Protein 6H20 (pdb70)

Structure (mmCIF, N/CA/C/O backbone):
data_6H20
#
_entry.id   6H20
#
_cell.length_a   48.328
_cell.length_b   81.298
_cell.length_c   88.509
_cell.angle_alpha   90.000
_cell.angle_beta   90.000
_cell.angle_gamma   90.000
#
_symmetry.space_group_name_H-M   'P 21 21 21'
#
loop_
_entity.id
_entity.type
_entity.pdbx_description
1 polymer 'Probable glutamine-binding lipoprotein GlnH (GLNBP)'
2 non-polymer ASPARAGINE
3 water water
#
loop_
_atom_site.group_PDB
_atom_site.id
_atom_site.type_symbol
_atom_site.label_atom_id
_atom_site.label_alt_id
_atom_site.label_comp_id
_atom_site.label_asym_id
_atom_site.label_entity_id
_atom_site.label_seq_id
_atom_site.pdbx_PDB_ins_code
_atom_site.Cartn_x
_atom_site.Cartn_y
_atom_site.Cartn_z
_atom_site.occupancy
_atom_site.B_iso_or_equiv
_atom_site.auth_seq_id
_atom_site.auth_comp_id
_atom_site.auth_asym_id
_atom_site.auth_atom_id
_atom_site.pdbx_PDB_model_num
ATOM 1 N N . LEU A 1 1 ? -17.127 -40.036 -0.156 1.00 47.53 42 LEU A N 1
ATOM 2 C CA . LEU A 1 1 ? -16.840 -39.144 0.964 1.00 48.22 42 LEU A CA 1
ATOM 3 C C . LEU A 1 1 ? -16.684 -37.710 0.477 1.00 47.94 42 LEU A C 1
ATOM 4 O O . LEU A 1 1 ? -15.953 -37.456 -0.479 1.00 49.38 42 LEU A O 1
ATOM 9 N N . PRO A 1 2 ? -17.359 -36.769 1.133 1.00 50.22 43 PRO A N 1
ATOM 10 C CA . PRO A 1 2 ? -17.174 -35.359 0.773 1.00 48.16 43 PRO A CA 1
ATOM 11 C C . PRO A 1 2 ? -15.756 -34.907 1.091 1.00 46.24 43 PRO A C 1
ATOM 12 O O . PRO A 1 2 ? -15.223 -35.183 2.167 1.00 45.80 43 PRO A O 1
ATOM 16 N N . THR A 1 3 ? -15.132 -34.241 0.129 1.00 48.27 44 THR A N 1
ATOM 17 C CA . THR A 1 3 ? -13.864 -33.568 0.375 1.00 44.72 44 THR A CA 1
ATOM 18 C C . THR A 1 3 ? -14.122 -32.079 0.242 1.00 44.83 44 THR A C 1
ATOM 19 O O . THR A 1 3 ? -14.451 -31.614 -0.862 1.00 47.80 44 THR A O 1
ATOM 23 N N . PRO A 1 4 ? -14.007 -31.296 1.310 1.00 39.25 45 PRO A N 1
ATOM 24 C CA . PRO A 1 4 ? -14.226 -29.854 1.170 1.00 41.88 45 PRO A CA 1
ATOM 25 C C . PRO A 1 4 ? -13.171 -29.254 0.253 1.00 42.10 45 PRO A C 1
ATOM 26 O O . PRO A 1 4 ? -11.968 -29.431 0.461 1.00 45.30 45 PRO A O 1
ATOM 30 N N . VAL A 1 5 ? -13.634 -28.563 -0.786 1.00 38.75 46 VAL A N 1
ATOM 31 C CA . VAL A 1 5 ? -12.719 -27.942 -1.733 1.00 40.35 46 VAL A CA 1
ATOM 32 C C . VAL A 1 5 ? -11.976 -26.800 -1.052 1.00 38.54 46 VAL A C 1
ATOM 33 O O . VAL A 1 5 ? -12.557 -26.024 -0.279 1.00 39.43 46 VAL A O 1
ATOM 37 N N . GLY A 1 6 ? -10.676 -26.711 -1.313 1.00 36.84 47 GLY A N 1
ATOM 38 C CA . GLY A 1 6 ? -9.866 -25.615 -0.826 1.00 33.60 47 GLY A CA 1
ATOM 39 C C . GLY A 1 6 ? -8.960 -25.934 0.344 1.00 30.07 47 GLY A C 1
ATOM 40 O O . GLY A 1 6 ? -8.437 -25.006 0.963 1.00 31.64 47 GLY A O 1
ATOM 41 N N . MET A 1 7 ? -8.742 -27.206 0.652 1.00 26.56 48 MET A N 1
ATOM 42 C CA . MET A 1 7 ? -7.909 -27.584 1.788 1.00 23.18 48 MET A CA 1
ATOM 43 C C . MET A 1 7 ? -6.435 -27.516 1.407 1.00 23.96 48 MET A C 1
ATOM 44 O O . MET A 1 7 ? -6.014 -28.083 0.390 1.00 25.31 48 MET A O 1
ATOM 49 N N . GLU A 1 8 ? -5.643 -26.828 2.223 1.00 22.04 49 GLU A N 1
ATOM 50 C CA . GLU A 1 8 ? -4.232 -26.616 1.936 1.00 23.40 49 GLU A CA 1
ATOM 51 C C . GLU A 1 8 ? -3.416 -26.901 3.184 1.00 23.02 49 GLU A C 1
ATOM 52 O O . GLU A 1 8 ? -3.677 -26.322 4.243 1.00 26.49 49 GLU A O 1
ATOM 58 N N . ILE A 1 9 ? -2.421 -27.770 3.061 1.00 22.81 50 ILE A N 1
ATOM 59 C CA . ILE A 1 9 ? -1.400 -27.890 4.097 1.00 24.48 50 ILE A CA 1
ATOM 60 C C . ILE A 1 9 ? -0.385 -26.767 3.901 1.00 25.55 50 ILE A C 1
ATOM 61 O O . ILE A 1 9 ? 0.314 -26.711 2.882 1.00 27.96 50 ILE A O 1
ATOM 66 N N . MET A 1 10 ? -0.314 -25.848 4.867 1.00 24.03 51 MET A N 1
ATOM 67 C CA . MET A 1 10 ? 0.503 -24.658 4.704 1.00 23.60 51 MET A CA 1
ATOM 68 C C . MET A 1 10 ? 1.993 -24.997 4.833 1.00 26.74 51 MET A C 1
ATOM 69 O O . MET A 1 10 ? 2.356 -25.980 5.484 1.00 36.68 51 MET A O 1
ATOM 74 N N . PRO A 1 11 ? 2.874 -24.213 4.207 1.00 29.73 52 PRO A N 1
ATOM 75 C CA . PRO A 1 11 ? 4.322 -24.497 4.305 1.00 33.07 52 PRO A CA 1
ATOM 76 C C . PRO A 1 11 ? 4.801 -24.304 5.731 1.00 31.95 52 PRO A C 1
ATOM 77 O O . PRO A 1 11 ? 4.313 -23.403 6.427 1.00 33.87 52 PRO A O 1
ATOM 81 N N . PRO A 1 12 ? 5.739 -25.123 6.207 1.00 33.90 53 PRO A N 1
ATOM 82 C CA . PRO A 1 12 ? 6.240 -24.935 7.575 1.00 35.02 53 PRO A CA 1
ATOM 83 C C . PRO A 1 12 ? 6.955 -23.600 7.700 1.00 34.68 53 PRO A C 1
ATOM 84 O O . PRO A 1 12 ? 7.823 -23.259 6.895 1.00 38.02 53 PRO A O 1
ATOM 88 N N . GLN A 1 13 ? 6.559 -22.831 8.702 1.00 34.70 54 GLN A N 1
ATOM 89 C CA . GLN A 1 13 ? 7.157 -21.531 8.930 1.00 33.69 54 GLN A CA 1
ATOM 90 C C . GLN A 1 13 ? 7.540 -21.430 10.395 1.00 32.94 54 GLN A C 1
ATOM 91 O O . GLN A 1 13 ? 6.926 -22.080 11.249 1.00 33.70 54 GLN A O 1
ATOM 97 N N . PRO A 1 14 ? 8.567 -20.644 10.714 1.00 35.35 55 PRO A N 1
ATOM 98 C CA . PRO A 1 14 ? 8.932 -20.478 12.110 1.00 35.27 55 PRO A CA 1
ATOM 99 C C . PRO A 1 14 ? 7.814 -19.785 12.854 1.00 30.55 55 PRO A C 1
ATOM 100 O O . PRO A 1 14 ? 7.029 -19.020 12.260 1.00 34.45 55 PRO A O 1
ATOM 104 N N . PRO A 1 15 ? 7.678 -20.039 14.151 1.00 29.18 56 PRO A N 1
ATOM 105 C CA . PRO A 1 15 ? 6.606 -19.398 14.917 1.00 29.90 56 PRO A CA 1
ATOM 106 C C . PRO A 1 15 ? 6.728 -17.884 14.864 1.00 33.13 56 PRO A C 1
ATOM 107 O O . PRO A 1 15 ? 7.831 -17.326 14.868 1.00 37.18 56 PRO A O 1
ATOM 111 N N . LEU A 1 16 ? 5.584 -17.223 14.779 1.00 31.66 57 LEU A N 1
ATOM 112 C CA . LEU A 1 16 ? 5.575 -15.776 14.882 1.00 36.32 57 LEU A CA 1
ATOM 113 C C . LEU A 1 16 ? 5.597 -15.378 16.354 1.00 37.86 57 LEU A C 1
ATOM 114 O O . LEU A 1 16 ? 5.010 -16.059 17.198 1.00 41.44 57 LEU A O 1
ATOM 119 N N . PRO A 1 17 ? 6.269 -14.280 16.696 1.00 41.79 58 PRO A N 1
ATOM 120 C CA . PRO A 1 17 ? 6.244 -13.831 18.080 1.00 41.68 58 PRO A CA 1
ATOM 121 C C . PRO A 1 17 ? 4.875 -13.265 18.418 1.00 40.13 58 PRO A C 1
ATOM 122 O O . PRO A 1 17 ? 4.180 -12.728 17.540 1.00 40.57 58 PRO A O 1
ATOM 126 N N . PRO A 1 18 ? 4.438 -13.389 19.667 1.00 45.18 59 PRO A N 1
ATOM 127 C CA . PRO A 1 18 ? 3.231 -12.662 20.078 1.00 46.42 59 PRO A CA 1
ATOM 128 C C . PRO A 1 18 ? 3.532 -11.172 20.054 1.00 52.71 59 PRO A C 1
ATOM 129 O O . PRO A 1 18 ? 4.530 -10.719 20.618 1.00 57.22 59 PRO A O 1
ATOM 133 N N . ASP A 1 19 ? 2.687 -10.418 19.361 1.00 55.07 60 ASP A N 1
ATOM 134 C CA . ASP A 1 19 ? 2.931 -9.004 19.115 1.00 60.43 60 ASP A CA 1
ATOM 135 C C . ASP A 1 19 ? 2.224 -8.176 20.181 1.00 61.67 60 ASP A C 1
ATOM 136 O O . ASP A 1 19 ? 0.993 -8.211 20.285 1.00 59.24 60 ASP A O 1
ATOM 141 N N . SER A 1 20 ? 3.004 -7.425 20.961 1.00 64.04 61 SER A N 1
ATOM 142 C CA . SER A 1 20 ? 2.480 -6.655 22.082 1.00 65.94 61 SER A CA 1
ATOM 143 C C . SER A 1 20 ? 1.979 -5.269 21.691 1.00 65.99 61 SER A C 1
ATOM 144 O O . SER A 1 20 ? 1.379 -4.588 22.531 1.00 66.99 61 SER A O 1
ATOM 147 N N . SER A 1 21 ? 2.212 -4.829 20.456 1.00 65.32 62 SER A N 1
ATOM 148 C CA . SER A 1 21 ? 1.637 -3.577 19.977 1.00 63.96 62 SER A CA 1
ATOM 149 C C . SER A 1 21 ? 0.206 -3.745 19.482 1.00 61.92 62 SER A C 1
ATOM 150 O O . SER A 1 21 ? -0.377 -2.781 18.971 1.00 60.44 62 SER A O 1
ATOM 153 N N . SER A 1 22 ? -0.372 -4.938 19.646 1.00 58.95 63 SER A N 1
ATOM 154 C CA . SER A 1 22 ? -1.683 -5.223 19.078 1.00 56.51 63 SER A CA 1
ATOM 155 C C . SER A 1 22 ? -2.772 -4.353 19.692 1.00 57.47 63 SER A C 1
ATOM 156 O O . SER A 1 22 ? -3.797 -4.105 19.050 1.00 57.02 63 SER A O 1
ATOM 159 N N . GLN A 1 23 ? -2.580 -3.887 20.925 1.00 58.55 64 GLN A N 1
ATOM 160 C CA . GLN A 1 23 ? -3.576 -3.082 21.620 1.00 56.88 64 GLN A CA 1
ATOM 161 C C . GLN A 1 23 ? -3.259 -1.592 21.596 1.00 58.25 64 GLN A C 1
ATOM 162 O O . GLN A 1 23 ? -3.951 -0.812 22.260 1.00 58.51 64 GLN A O 1
ATOM 168 N N . ASP A 1 24 ? -2.232 -1.186 20.841 1.00 57.26 65 ASP A N 1
ATOM 169 C CA . ASP A 1 24 ? -1.851 0.223 20.761 1.00 56.49 65 ASP A CA 1
ATOM 170 C C . ASP A 1 24 ? -3.043 1.112 20.433 1.00 55.45 65 ASP A C 1
ATOM 171 O O . ASP A 1 24 ? -3.198 2.198 21.006 1.00 56.23 65 ASP A O 1
ATOM 176 N N . CYS A 1 25 ? -3.905 0.662 19.526 1.00 49.34 66 CYS A N 1
ATOM 177 C CA . CYS A 1 25 ? -4.953 1.506 18.973 1.00 47.35 66 CYS A CA 1
ATOM 178 C C . CYS A 1 25 ? -6.247 1.487 19.778 1.00 44.11 66 CYS A C 1
ATOM 179 O O . CYS A 1 25 ? -7.164 2.245 19.443 1.00 46.23 66 CYS A O 1
ATOM 182 N N . ASP A 1 26 ? -6.340 0.664 20.835 1.00 40.80 67 ASP A N 1
ATOM 183 C CA . ASP A 1 26 ? -7.577 0.487 21.596 1.00 35.65 67 ASP A CA 1
ATOM 184 C C . ASP A 1 26 ? -8.703 0.135 20.630 1.00 32.33 67 ASP A C 1
ATOM 185 O O . ASP A 1 26 ? -9.625 0.936 20.418 1.00 33.19 67 ASP A O 1
ATOM 190 N N . PRO A 1 27 ? -8.672 -1.063 20.043 1.00 28.96 68 PRO A N 1
ATOM 191 C CA . PRO A 1 27 ? -9.484 -1.300 18.844 1.00 27.98 68 PRO A CA 1
ATOM 192 C C . PRO A 1 27 ? -10.980 -1.268 19.082 1.00 26.16 68 PRO A C 1
ATOM 193 O O . PRO A 1 27 ? -11.720 -0.904 18.159 1.00 29.07 68 PRO A O 1
ATOM 197 N N . THR A 1 28 ? -11.461 -1.623 20.280 1.00 22.83 69 THR A N 1
ATOM 198 C CA . THR A 1 28 ? -12.900 -1.804 20.448 1.00 24.00 69 THR A CA 1
ATOM 199 C C . THR A 1 28 ? -13.670 -0.507 20.670 1.00 23.76 69 THR A C 1
ATOM 200 O O . THR A 1 28 ? -14.903 -0.551 20.691 1.00 27.35 69 THR A O 1
ATOM 204 N N . ALA A 1 29 ? -12.998 0.631 20.837 1.00 24.28 70 ALA A N 1
ATOM 205 C CA . ALA A 1 29 ? -13.705 1.896 20.985 1.00 24.36 70 ALA A CA 1
ATOM 206 C C . ALA A 1 29 ? -14.220 2.370 19.631 1.00 25.64 70 ALA A C 1
ATOM 207 O O . ALA A 1 29 ? -13.489 2.357 18.634 1.00 28.64 70 ALA A O 1
ATOM 209 N N . SER A 1 30 ? -15.485 2.798 19.599 1.00 20.49 71 SER A N 1
ATOM 210 C CA . SER A 1 30 ? -16.138 3.158 18.343 1.00 18.40 71 SER A CA 1
ATOM 211 C C . SER A 1 30 ? -16.828 4.517 18.477 1.00 19.07 71 SER A C 1
ATOM 212 O O . SER A 1 30 ? -16.585 5.235 19.448 1.00 22.17 71 SER A O 1
ATOM 215 N N . LEU A 1 31 ? -17.695 4.875 17.528 1.00 21.44 72 LEU A N 1
ATOM 216 C CA . LEU A 1 31 ? -18.250 6.228 17.471 1.00 19.47 72 LEU A CA 1
ATOM 217 C C . LEU A 1 31 ? -19.607 6.314 18.159 1.00 17.38 72 LEU A C 1
ATOM 218 O O . LEU A 1 31 ? -20.477 5.461 17.965 1.00 19.48 72 LEU A O 1
ATOM 223 N N . ARG A 1 32 ? -19.804 7.383 18.916 1.00 21.28 73 ARG A N 1
ATOM 224 C CA . ARG A 1 32 ? -21.039 7.552 19.659 1.00 19.76 73 ARG A CA 1
ATOM 225 C C . ARG A 1 32 ? -22.227 7.627 18.698 1.00 18.13 73 ARG A C 1
ATOM 226 O O . ARG A 1 32 ? -22.121 8.216 17.619 1.00 20.99 73 ARG A O 1
ATOM 234 N N . PRO A 1 33 ? -23.365 7.035 19.045 1.00 16.94 74 PRO A N 1
ATOM 235 C CA . PRO A 1 33 ? -24.549 7.137 18.184 1.00 17.21 74 PRO A CA 1
ATOM 236 C C . PRO A 1 33 ? -25.037 8.575 18.059 1.00 20.05 74 PRO A C 1
ATOM 237 O O . PRO A 1 33 ? -24.694 9.450 18.854 1.00 19.84 74 PRO A O 1
ATOM 241 N N . PHE A 1 34 ? -25.876 8.802 17.048 1.00 19.96 75 PHE A N 1
ATOM 242 C CA . PHE A 1 34 ? -26.490 10.111 16.878 1.00 17.42 75 PHE A CA 1
ATOM 243 C C . PHE A 1 34 ? -27.468 10.391 18.010 1.00 17.26 75 PHE A C 1
ATOM 244 O O . PHE A 1 34 ? -28.140 9.490 18.519 1.00 19.42 75 PHE A O 1
ATOM 252 N N . ALA A 1 35 ? -27.585 11.667 18.362 1.00 17.51 76 ALA A N 1
ATOM 253 C CA . ALA A 1 35 ? -28.491 12.059 19.439 1.00 17.71 76 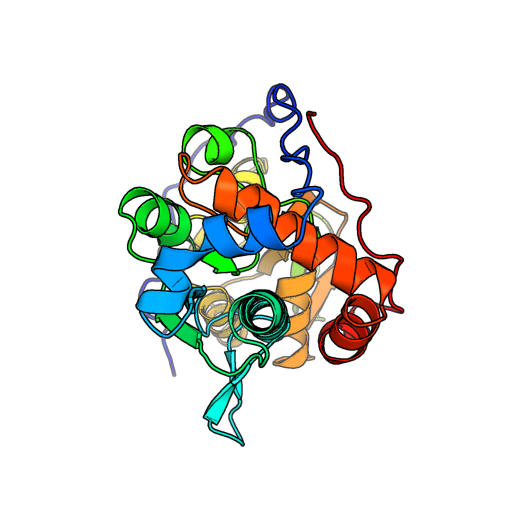ALA A CA 1
ATOM 254 C C . ALA A 1 35 ? -29.945 12.101 18.993 1.00 17.72 76 ALA A C 1
ATOM 255 O O . ALA A 1 35 ? -30.837 11.836 19.807 1.00 20.39 76 ALA A O 1
ATOM 257 N N . THR A 1 36 ? -30.214 12.456 17.735 1.00 17.84 77 THR A N 1
ATOM 258 C CA . THR A 1 36 ? -31.584 12.602 17.259 1.00 19.05 77 THR A CA 1
ATOM 259 C C . THR A 1 36 ? -31.944 11.534 16.233 1.00 23.00 77 THR A C 1
ATOM 260 O O . THR A 1 36 ? -31.094 11.049 15.470 1.00 20.40 77 THR A O 1
ATOM 264 N N . LYS A 1 37 ? -33.225 11.158 16.230 1.00 19.31 78 LYS A N 1
ATOM 265 C CA . LYS A 1 37 ? -33.696 10.189 15.246 1.00 22.02 78 LYS A CA 1
ATOM 266 C C . LYS A 1 37 ? -33.493 10.708 13.828 1.00 21.89 78 LYS A C 1
ATOM 267 O O . LYS A 1 37 ? -33.122 9.944 12.926 1.00 22.33 78 LYS A O 1
ATOM 273 N N . ALA A 1 38 ? -33.693 12.012 13.614 1.00 25.74 79 ALA A N 1
ATOM 274 C CA . ALA A 1 38 ? -33.566 12.567 12.269 1.00 21.11 79 ALA A CA 1
ATOM 275 C C . ALA A 1 38 ? -32.141 12.444 11.738 1.00 23.23 79 ALA A C 1
ATOM 276 O O . ALA A 1 38 ? -31.940 12.111 10.561 1.00 25.59 79 ALA A O 1
ATOM 278 N N . GLU A 1 39 ? -31.142 12.716 12.586 1.00 23.30 80 GLU A N 1
ATOM 279 C CA . GLU A 1 39 ? -29.742 12.519 12.206 1.00 20.10 80 GLU A CA 1
ATOM 280 C C . GLU A 1 39 ? -29.489 11.074 11.787 1.00 21.23 80 GLU A C 1
ATOM 281 O O . GLU A 1 39 ? -28.826 10.809 10.774 1.00 24.46 80 GLU A O 1
ATOM 287 N N . ALA A 1 40 ? -30.004 10.120 12.568 1.00 18.57 81 ALA A N 1
ATOM 288 C CA . ALA A 1 40 ? -29.790 8.710 12.255 1.00 20.45 81 ALA A CA 1
ATOM 289 C C . ALA A 1 40 ? -30.453 8.339 10.938 1.00 19.94 81 ALA A C 1
ATOM 290 O O . ALA A 1 40 ? -29.842 7.681 10.082 1.00 20.33 81 ALA A O 1
ATOM 292 N N . ASP A 1 41 ? -31.693 8.790 10.733 1.00 23.88 82 ASP A N 1
ATOM 293 C CA . ASP A 1 41 ? -32.381 8.454 9.491 1.00 26.60 82 ASP A CA 1
ATOM 294 C C . ASP A 1 41 ? -31.661 9.038 8.285 1.00 25.99 82 ASP A C 1
ATOM 295 O O . ASP A 1 41 ? -31.613 8.410 7.218 1.00 25.47 82 ASP A O 1
ATOM 300 N N . ALA A 1 42 ? -31.073 10.227 8.432 1.00 25.35 83 ALA A N 1
ATOM 301 C CA . ALA A 1 42 ? -30.351 10.811 7.304 1.00 25.13 83 ALA A CA 1
ATOM 302 C C . ALA A 1 42 ? -29.116 9.989 6.954 1.00 28.41 83 ALA A C 1
ATOM 303 O O . ALA A 1 42 ? -28.741 9.884 5.778 1.00 28.78 83 ALA A O 1
ATOM 305 N N . ALA A 1 43 ? -28.482 9.384 7.961 1.00 23.69 84 ALA A N 1
ATOM 306 C CA . ALA A 1 43 ? -27.243 8.642 7.739 1.00 23.68 84 ALA A CA 1
ATOM 307 C C . ALA A 1 43 ? -27.455 7.344 6.974 1.00 25.75 84 ALA A C 1
ATOM 308 O O . ALA A 1 43 ? -26.481 6.785 6.448 1.00 27.07 84 ALA A O 1
ATOM 310 N N . VAL A 1 44 ? -28.686 6.844 6.914 1.00 22.09 85 VAL A N 1
ATOM 311 C CA . VAL A 1 44 ? -28.989 5.610 6.194 1.00 21.07 85 VAL A CA 1
ATOM 312 C C . VAL A 1 44 ? -29.932 5.847 5.018 1.00 26.94 85 VAL A C 1
ATOM 313 O O . VAL A 1 44 ? -30.531 4.896 4.512 1.00 24.65 85 VAL A O 1
ATOM 317 N N . ALA A 1 45 ? -30.052 7.100 4.561 1.00 23.42 86 ALA A N 1
ATOM 318 C CA . ALA A 1 45 ? -31.022 7.418 3.514 1.00 22.44 86 ALA A CA 1
ATOM 319 C C . ALA A 1 45 ? -30.708 6.685 2.220 1.00 27.09 86 ALA A C 1
ATOM 320 O O . ALA A 1 45 ? -31.619 6.300 1.478 1.00 31.49 86 ALA A O 1
ATOM 322 N N . ASP A 1 46 ? -29.421 6.485 1.930 1.00 27.53 87 ASP A N 1
ATOM 323 C CA . ASP A 1 46 ? -29.047 5.778 0.710 1.00 29.19 87 ASP A CA 1
ATOM 324 C C . ASP A 1 46 ? -29.431 4.309 0.789 1.00 28.85 87 ASP A C 1
ATOM 325 O O . ASP A 1 46 ? -29.889 3.724 -0.204 1.00 33.31 87 ASP A O 1
ATOM 330 N N . ILE A 1 47 ? -29.246 3.693 1.957 1.00 24.77 88 ILE A N 1
ATOM 331 C CA . ILE A 1 47 ? -29.668 2.309 2.144 1.00 24.72 88 ILE A CA 1
ATOM 332 C C . ILE A 1 47 ? -31.177 2.204 1.994 1.00 27.36 88 ILE A C 1
ATOM 333 O O . ILE A 1 47 ? -31.695 1.336 1.282 1.00 28.27 88 ILE A O 1
ATOM 338 N N . ARG A 1 48 ? -31.902 3.107 2.654 1.00 28.21 89 ARG A N 1
ATOM 339 C CA . ARG A 1 48 ? -33.356 3.094 2.583 1.00 31.28 89 ARG A CA 1
ATOM 340 C C . ARG A 1 48 ? -33.839 3.230 1.145 1.00 29.89 89 ARG A C 1
ATOM 341 O O . ARG A 1 48 ? -34.776 2.537 0.730 1.00 37.71 89 ARG A O 1
ATOM 349 N N . ALA A 1 49 ? -33.193 4.100 0.359 1.00 29.32 90 ALA A N 1
ATOM 350 C CA . ALA A 1 49 ? -33.584 4.280 -1.035 1.00 31.96 90 ALA A CA 1
ATOM 351 C C . ALA A 1 49 ? -33.283 3.047 -1.870 1.00 31.26 90 ALA A C 1
ATOM 352 O O . ALA A 1 49 ? -33.966 2.797 -2.872 1.00 37.60 90 ALA A O 1
ATOM 354 N N . ARG A 1 50 ? -32.260 2.277 -1.497 1.00 29.43 91 ARG A N 1
ATOM 355 C CA . ARG A 1 50 ? -31.979 1.030 -2.200 1.00 31.38 91 ARG A CA 1
ATOM 356 C C . ARG A 1 50 ? -32.961 -0.074 -1.839 1.00 29.54 91 ARG A C 1
ATOM 357 O O . ARG A 1 50 ? -32.973 -1.111 -2.513 1.00 31.79 91 ARG A O 1
ATOM 365 N N . GLY A 1 51 ? -33.781 0.127 -0.806 1.00 30.32 92 GLY A N 1
ATOM 366 C CA . GLY A 1 51 ? -34.872 -0.769 -0.496 1.00 32.37 92 GLY A CA 1
ATOM 367 C C . GLY A 1 51 ? -34.507 -1.934 0.392 1.00 31.57 92 GLY A C 1
ATOM 368 O O . GLY A 1 51 ? -35.409 -2.652 0.847 1.00 34.53 92 GLY A O 1
ATOM 369 N N . ARG A 1 52 ? -33.222 -2.146 0.654 1.00 27.42 93 ARG A N 1
ATOM 370 C CA . ARG A 1 52 ? -32.801 -3.244 1.512 1.00 25.63 93 ARG A CA 1
ATOM 371 C C . ARG A 1 52 ? -31.379 -2.993 1.984 1.00 20.95 93 ARG A C 1
ATOM 372 O O . ARG A 1 52 ? -30.600 -2.294 1.323 1.00 24.61 93 ARG A O 1
ATOM 380 N N . LEU A 1 53 ? -31.063 -3.568 3.140 1.00 20.24 94 LEU A N 1
ATOM 381 C CA . LEU A 1 53 ? -29.712 -3.589 3.683 1.00 18.82 94 LEU A CA 1
ATOM 382 C C . LEU A 1 53 ? -28.970 -4.787 3.104 1.00 23.43 94 LEU A C 1
ATOM 383 O O . LEU A 1 53 ? -29.486 -5.910 3.134 1.00 23.50 94 LEU A O 1
ATOM 388 N N . ILE A 1 54 ? -27.778 -4.549 2.558 1.00 21.60 95 ILE A N 1
ATOM 389 C CA . ILE A 1 54 ? -26.970 -5.615 1.964 1.00 22.58 95 ILE A CA 1
ATOM 390 C C . ILE A 1 54 ? -25.918 -6.032 2.981 1.00 23.07 95 ILE A C 1
ATOM 391 O O . ILE A 1 54 ? -25.081 -5.218 3.397 1.00 19.83 95 ILE A O 1
ATOM 396 N N . VAL A 1 55 ? -25.977 -7.304 3.388 1.00 19.95 96 VAL A N 1
ATOM 397 C CA . VAL A 1 55 ? -25.235 -7.826 4.530 1.00 20.19 96 VAL A CA 1
ATOM 398 C C . VAL A 1 55 ? -24.276 -8.899 4.040 1.00 21.89 96 VAL A C 1
ATOM 399 O O . VAL A 1 55 ? -24.699 -9.864 3.398 1.00 20.03 96 VAL A O 1
ATOM 403 N N . GLY A 1 56 ? -23.000 -8.760 4.398 1.00 20.91 97 GLY A N 1
ATOM 404 C CA . GLY A 1 56 ? -22.004 -9.765 4.064 1.00 23.17 97 GLY A CA 1
ATOM 405 C C . GLY A 1 56 ? -21.882 -10.792 5.172 1.00 24.28 97 GLY A C 1
ATOM 406 O O . GLY A 1 56 ? -21.711 -10.439 6.344 1.00 20.36 97 GLY A O 1
ATOM 407 N N . LEU A 1 57 ? -21.979 -12.062 4.795 1.00 19.35 98 LEU A N 1
ATOM 408 C CA . LEU A 1 57 ? -21.851 -13.190 5.721 1.00 19.05 98 LEU A CA 1
ATOM 409 C C . LEU A 1 57 ? -21.736 -14.447 4.869 1.00 22.97 98 LEU A C 1
ATOM 410 O O . LEU A 1 57 ? -21.531 -14.364 3.655 1.00 19.15 98 LEU A O 1
ATOM 415 N N . ASP A 1 58 ? -21.867 -15.618 5.485 1.00 19.89 99 ASP A N 1
ATOM 416 C CA . ASP A 1 58 ? -21.794 -16.856 4.704 1.00 23.20 99 ASP A CA 1
ATOM 417 C C . ASP A 1 58 ? -22.794 -17.858 5.260 1.00 26.83 99 ASP A C 1
ATOM 418 O O . ASP A 1 58 ? -23.648 -17.522 6.087 1.00 30.36 99 ASP A O 1
ATOM 423 N N . ILE A 1 59 ? -22.662 -19.116 4.834 1.00 25.81 100 ILE A N 1
ATOM 424 C CA . ILE A 1 59 ? -23.423 -20.196 5.447 1.00 30.47 100 ILE A CA 1
ATOM 425 C C . ILE A 1 59 ? -22.522 -21.254 6.091 1.00 23.22 100 ILE A C 1
ATOM 426 O O . ILE A 1 59 ? -22.946 -22.375 6.322 1.00 29.83 100 ILE A O 1
ATOM 431 N N . GLY A 1 60 ? -21.286 -20.898 6.434 1.00 25.60 101 GLY A N 1
ATOM 432 C CA . GLY A 1 60 ? -20.350 -21.849 7.009 1.00 26.76 101 GLY A CA 1
ATOM 433 C C . GLY A 1 60 ? -20.215 -21.859 8.520 1.00 29.71 101 GLY A C 1
ATOM 434 O O . GLY A 1 60 ? -19.368 -22.598 9.043 1.00 28.85 101 GLY A O 1
ATOM 435 N N . SER A 1 61 ? -21.034 -21.094 9.246 1.00 26.58 102 SER A N 1
ATOM 436 C CA . SER A 1 61 ? -20.890 -20.937 10.694 1.00 23.87 102 SER A CA 1
ATOM 437 C C . SER A 1 61 ? -22.217 -21.272 11.373 1.00 23.55 102 SER A C 1
ATOM 438 O O . SER A 1 61 ? -23.059 -20.391 11.590 1.00 19.40 102 SER A O 1
ATOM 441 N N . ASN A 1 62 ? -22.395 -22.545 11.729 1.00 17.23 103 ASN A N 1
ATOM 442 C CA . ASN A 1 62 ? -23.576 -22.935 12.488 1.00 14.39 103 ASN A CA 1
ATOM 443 C C . ASN A 1 62 ? -23.698 -22.061 13.731 1.00 13.87 103 ASN A C 1
ATOM 444 O O . ASN A 1 62 ? -22.698 -21.712 14.364 1.00 15.70 103 ASN A O 1
ATOM 449 N N . LEU A 1 63 ? -24.939 -21.711 14.070 1.00 14.76 104 LEU A N 1
ATOM 450 C CA . LEU A 1 63 ? -25.374 -20.825 15.145 1.00 13.83 104 LEU A CA 1
ATOM 451 C C . LEU A 1 63 ? -25.236 -19.351 14.806 1.00 14.90 104 LEU A C 1
ATOM 452 O O . LEU A 1 63 ? -25.791 -18.523 15.532 1.00 15.93 104 LEU A O 1
ATOM 457 N N . PHE A 1 64 ? -24.518 -18.987 13.741 1.00 14.51 105 PHE A N 1
ATOM 458 C CA . PHE A 1 64 ? -24.217 -17.597 13.416 1.00 14.91 105 PHE A CA 1
ATOM 459 C C . PHE A 1 64 ? -24.722 -17.176 12.051 1.00 16.03 105 PHE A C 1
ATOM 460 O O . PHE A 1 64 ? -25.435 -16.176 11.948 1.00 15.40 105 PHE A O 1
ATOM 468 N N . SER A 1 65 ? -24.373 -17.909 10.998 1.00 16.89 106 SER A N 1
ATOM 469 C CA . SER A 1 65 ? -24.954 -17.664 9.679 1.00 15.71 106 SER A CA 1
ATOM 470 C C . SER A 1 65 ? -24.839 -18.984 8.930 1.00 20.07 106 SER A C 1
ATOM 471 O O . SER A 1 65 ? -23.729 -19.445 8.645 1.00 21.34 106 SER A O 1
ATOM 474 N N . PHE A 1 66 ? -25.980 -19.625 8.715 1.00 17.68 107 PHE A N 1
ATOM 475 C CA . PHE A 1 66 ? -26.033 -20.958 8.131 1.00 17.94 107 PHE A CA 1
ATOM 476 C C . PHE A 1 66 ? -27.414 -21.126 7.520 1.00 20.67 107 PHE A C 1
ATOM 477 O O . PHE A 1 66 ? -28.338 -20.373 7.829 1.00 23.54 107 PHE A O 1
ATOM 485 N N . ARG A 1 67 ? -27.551 -22.109 6.631 1.00 23.77 108 ARG A N 1
ATOM 486 C CA . ARG A 1 67 ? -28.861 -22.404 6.057 1.00 24.61 108 ARG A CA 1
ATOM 487 C C . ARG A 1 67 ? -29.559 -23.455 6.913 1.00 24.20 108 ARG A C 1
ATOM 488 O O . ARG A 1 67 ? -29.041 -24.563 7.090 1.00 29.27 108 ARG A O 1
ATOM 496 N N . ASP A 1 68 ? -30.719 -23.102 7.451 1.00 24.35 109 ASP A N 1
ATOM 497 C CA . ASP A 1 68 ? -31.495 -24.057 8.234 1.00 28.00 109 ASP A CA 1
ATOM 498 C C . ASP A 1 68 ? -31.928 -25.199 7.324 1.00 29.68 109 ASP A C 1
ATOM 499 O O . ASP A 1 68 ? -32.546 -24.952 6.282 1.00 31.72 109 ASP A O 1
ATOM 504 N N . PRO A 1 69 ? -31.621 -26.452 7.666 1.00 35.49 110 PRO A N 1
ATOM 505 C CA . PRO A 1 69 ? -31.960 -27.559 6.758 1.00 34.58 110 PRO A CA 1
ATOM 506 C C . PRO A 1 69 ? -33.451 -27.819 6.626 1.00 36.46 110 PRO A C 1
ATOM 507 O O . PRO A 1 69 ? -33.854 -28.514 5.685 1.00 45.26 110 PRO A O 1
ATOM 511 N N . ILE A 1 70 ? -34.277 -27.292 7.522 1.00 35.81 111 ILE A N 1
ATOM 512 C CA . ILE A 1 70 ? -35.717 -27.547 7.512 1.00 38.75 111 ILE A CA 1
ATOM 513 C C . ILE A 1 70 ? -36.485 -26.443 6.791 1.00 38.34 111 ILE A C 1
ATOM 514 O O . ILE A 1 70 ? -37.332 -26.719 5.941 1.00 42.65 111 ILE A O 1
ATOM 519 N N . THR A 1 71 ? -36.206 -25.182 7.125 1.00 33.61 112 THR A N 1
ATOM 520 C CA . THR A 1 71 ? -36.896 -24.057 6.507 1.00 30.66 112 THR A CA 1
ATOM 521 C C . THR A 1 71 ? -36.195 -23.546 5.258 1.00 32.71 112 THR A C 1
ATOM 522 O O . THR A 1 71 ? -36.812 -22.815 4.475 1.00 35.78 112 THR A O 1
ATOM 526 N N . GLY A 1 72 ? -34.922 -23.899 5.064 1.00 32.26 113 GLY A N 1
ATOM 527 C CA . GLY A 1 72 ? -34.132 -23.394 3.960 1.00 32.59 113 GLY A CA 1
ATOM 528 C C . GLY A 1 72 ? -33.674 -21.954 4.086 1.00 32.97 113 GLY A C 1
ATOM 529 O O . GLY A 1 72 ? -33.043 -21.445 3.153 1.00 38.00 113 GLY A O 1
ATOM 530 N N . GLU A 1 73 ? -33.964 -21.279 5.196 1.00 28.60 114 GLU A N 1
ATOM 531 C CA . GLU A 1 73 ? -33.642 -19.866 5.349 1.00 30.45 114 GLU A CA 1
ATOM 532 C C . GLU A 1 73 ? -32.253 -19.698 5.953 1.00 30.44 114 GLU A C 1
ATOM 533 O O . GLU A 1 73 ? -31.801 -20.523 6.750 1.00 28.18 114 GLU A O 1
ATOM 539 N N . ILE A 1 74 ? -31.576 -18.616 5.562 1.00 26.79 115 ILE A N 1
ATOM 540 C CA . ILE A 1 74 ? -30.333 -18.239 6.225 1.00 25.38 115 ILE A CA 1
ATOM 541 C C . ILE A 1 74 ? -30.687 -17.691 7.592 1.00 27.26 115 ILE A C 1
ATOM 542 O O . ILE A 1 74 ? -31.577 -16.843 7.721 1.00 28.21 115 ILE A O 1
ATOM 547 N N . THR A 1 75 ? -29.993 -18.170 8.618 1.00 22.49 116 THR A N 1
ATOM 548 C CA . THR A 1 75 ? -30.363 -17.833 9.980 1.00 22.01 116 THR A CA 1
ATOM 549 C C . THR A 1 75 ? -29.130 -17.931 10.864 1.00 18.33 116 THR A C 1
ATOM 550 O O . THR A 1 75 ? -28.047 -18.328 10.420 1.00 20.17 116 THR A O 1
ATOM 554 N N . GLY A 1 76 ? -29.304 -17.566 12.127 1.00 15.53 117 GLY A N 1
ATOM 555 C CA . GLY A 1 76 ? -28.219 -17.559 13.086 1.00 14.29 117 GLY A CA 1
ATOM 556 C C . GLY A 1 76 ? -28.147 -16.244 13.841 1.00 17.18 117 GLY A C 1
ATOM 557 O O . GLY A 1 76 ? -28.837 -15.273 13.534 1.00 16.26 117 GLY A O 1
ATOM 558 N N . PHE A 1 77 ? -27.256 -16.234 14.842 1.00 14.16 118 PHE A N 1
ATOM 559 C CA . PHE A 1 77 ? -27.068 -15.044 15.684 1.00 13.73 118 PHE A CA 1
ATOM 560 C C . PHE A 1 77 ? -26.662 -13.826 14.859 1.00 15.00 118 PHE A C 1
ATOM 561 O O . PHE A 1 77 ? -27.194 -12.726 15.061 1.00 16.78 118 PHE A O 1
ATOM 569 N N . ASP A 1 78 ? -25.703 -13.994 13.936 1.00 13.51 119 ASP A N 1
ATOM 570 C CA . ASP A 1 78 ? -25.250 -12.866 13.122 1.00 14.72 119 ASP A CA 1
ATOM 571 C C . ASP A 1 78 ? -26.345 -12.387 12.171 1.00 17.12 119 ASP A C 1
ATOM 572 O O . ASP A 1 78 ? -26.503 -11.175 11.960 1.00 16.38 119 ASP A O 1
ATOM 577 N N . VAL A 1 79 ? -27.102 -13.318 11.583 1.00 14.71 120 VAL A N 1
ATOM 578 C CA . VAL A 1 79 ? -28.243 -12.941 10.750 1.00 15.97 120 VAL A CA 1
ATOM 579 C C . VAL A 1 79 ? -29.222 -12.088 11.548 1.00 18.82 120 VAL A C 1
ATOM 580 O O . VAL A 1 79 ? -29.731 -11.065 11.060 1.00 17.33 120 VAL A O 1
ATOM 584 N N . ASP A 1 80 ? -29.487 -12.489 12.791 1.00 14.94 121 ASP A N 1
ATOM 585 C CA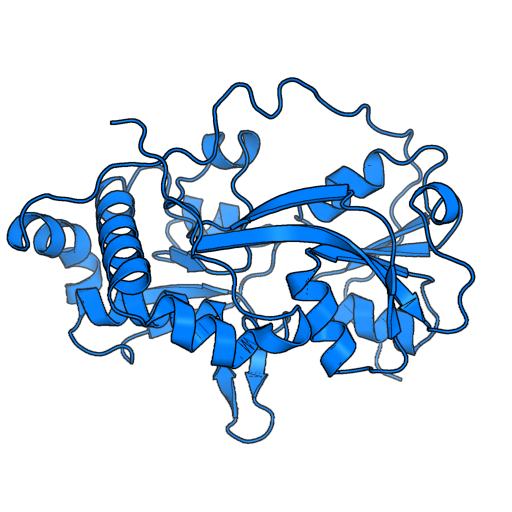 . ASP A 1 80 ? -30.451 -11.772 13.618 1.00 15.10 121 ASP A CA 1
ATOM 586 C C . ASP A 1 80 ? -29.925 -10.405 14.031 1.00 17.02 121 ASP A C 1
ATOM 587 O O . ASP A 1 80 ? -30.695 -9.438 14.063 1.00 17.21 121 ASP A O 1
ATOM 592 N N . ILE A 1 81 ? -28.623 -10.303 14.334 1.00 13.46 122 ILE A N 1
ATOM 593 C CA . ILE A 1 81 ? -28.017 -8.996 14.617 1.00 13.91 122 ILE A CA 1
ATOM 594 C C . ILE A 1 81 ? -28.203 -8.067 13.424 1.00 13.42 122 ILE A C 1
ATOM 595 O O . ILE A 1 81 ? -28.647 -6.917 13.565 1.00 15.35 122 ILE A O 1
ATOM 600 N N . ALA A 1 82 ? -27.900 -8.570 12.220 1.00 14.80 123 ALA A N 1
ATOM 601 C CA . ALA A 1 82 ? -28.074 -7.765 11.011 1.00 14.90 123 ALA A CA 1
ATOM 602 C C . ALA A 1 82 ? -29.526 -7.362 10.832 1.00 15.15 123 ALA A C 1
ATOM 603 O O . ALA A 1 82 ? -29.818 -6.233 10.420 1.00 16.90 123 ALA A O 1
ATOM 605 N N . GLY A 1 83 ? -30.454 -8.264 11.159 1.00 16.24 124 GLY A N 1
ATOM 606 C CA . GLY A 1 83 ? -31.862 -7.945 11.022 1.00 16.15 124 GLY A CA 1
ATOM 607 C C . GLY A 1 83 ? -32.313 -6.831 11.945 1.00 16.94 124 GLY A C 1
ATOM 608 O O . GLY A 1 83 ? -33.255 -6.106 11.622 1.00 18.86 124 GLY A O 1
ATOM 609 N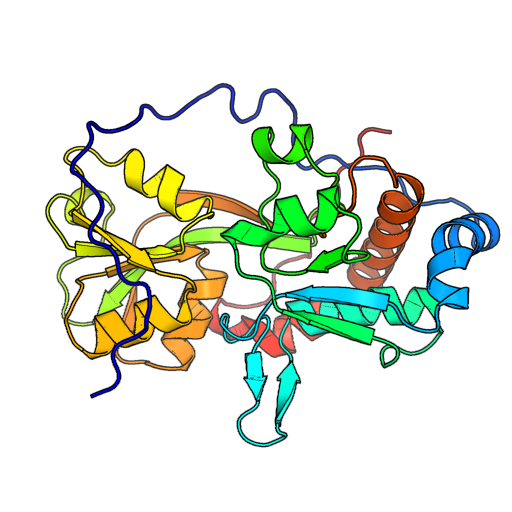 N . GLU A 1 84 ? -31.662 -6.690 13.106 1.00 14.80 125 GLU A N 1
ATOM 610 C CA . GLU A 1 84 ? -32.007 -5.586 14.000 1.00 16.41 125 GLU A CA 1
ATOM 611 C C . GLU A 1 84 ? -31.565 -4.242 13.429 1.00 17.98 125 GLU A C 1
ATOM 612 O O . GLU A 1 84 ? -32.264 -3.232 13.601 1.00 18.54 125 GLU A O 1
ATOM 618 N N . VAL A 1 85 ? -30.419 -4.208 12.737 1.00 16.00 126 VAL A N 1
ATOM 619 C CA . VAL A 1 85 ? -30.039 -3.006 11.998 1.00 14.64 126 VAL A CA 1
ATOM 620 C C . VAL A 1 85 ? -31.090 -2.685 10.946 1.00 16.33 126 VAL A C 1
ATOM 621 O O . VAL A 1 85 ? -31.547 -1.544 10.824 1.00 17.72 126 VAL A O 1
ATOM 625 N N . ALA A 1 86 ? -31.505 -3.695 10.182 1.00 16.36 127 ALA A N 1
ATOM 626 C CA . ALA A 1 86 ? -32.530 -3.469 9.168 1.00 17.83 127 ALA A CA 1
ATOM 627 C C . ALA A 1 86 ? -33.834 -2.998 9.797 1.00 18.84 127 ALA A C 1
ATOM 628 O O . ALA A 1 86 ? -34.536 -2.151 9.230 1.00 20.54 127 ALA A O 1
ATOM 630 N N . ARG A 1 87 ? -34.183 -3.537 10.970 1.00 17.81 128 ARG A N 1
ATOM 631 C CA . ARG A 1 87 ? -35.383 -3.063 11.656 1.00 20.31 128 ARG A CA 1
ATOM 632 C C . ARG A 1 87 ? -35.295 -1.567 11.937 1.00 19.85 128 ARG A C 1
ATOM 633 O O . ARG A 1 87 ? -36.273 -0.832 11.754 1.00 22.78 128 ARG A O 1
ATOM 641 N N . ASP A 1 88 ? -34.126 -1.100 12.382 1.00 19.15 129 ASP A N 1
ATOM 642 C CA . ASP A 1 88 ? -33.960 0.323 12.673 1.00 17.51 129 ASP A CA 1
ATOM 643 C C . ASP A 1 88 ? -34.043 1.171 11.404 1.00 18.74 129 ASP A C 1
ATOM 644 O O . ASP A 1 88 ? -34.497 2.323 11.461 1.00 20.31 129 ASP A O 1
ATOM 649 N N . ILE A 1 89 ? -33.620 0.635 10.257 1.00 19.07 130 ILE A N 1
ATOM 650 C CA . ILE A 1 89 ? -33.668 1.408 9.015 1.00 18.27 130 ILE A CA 1
ATOM 651 C C . ILE A 1 89 ? -35.076 1.427 8.445 1.00 22.56 130 ILE A C 1
ATOM 652 O O . ILE A 1 89 ? -35.594 2.487 8.061 1.00 26.38 130 ILE A O 1
ATOM 657 N N . PHE A 1 90 ? -35.711 0.261 8.372 1.00 24.03 131 PHE A N 1
ATOM 658 C CA . PHE A 1 90 ? -36.932 0.076 7.605 1.00 24.53 131 PHE A CA 1
ATOM 659 C C . PHE A 1 90 ? -38.186 -0.091 8.445 1.00 29.64 131 PHE A C 1
ATOM 660 O O . PHE A 1 90 ? -39.290 -0.009 7.890 1.00 36.00 131 PHE A O 1
ATOM 668 N N . GLY A 1 91 ? -38.060 -0.333 9.745 1.00 27.09 132 GLY A N 1
ATOM 669 C CA . GLY A 1 91 ? -39.193 -0.583 10.603 1.00 30.16 132 GLY A CA 1
ATOM 670 C C . GLY A 1 91 ? -39.471 -2.051 10.849 1.00 29.98 132 GLY A C 1
ATOM 671 O O . GLY A 1 91 ? -40.068 -2.389 11.878 1.00 35.71 132 GLY A O 1
ATOM 672 N N . VAL A 1 92 ? -39.061 -2.920 9.928 1.00 30.79 133 VAL A N 1
ATOM 673 C CA . VAL A 1 92 ? -39.129 -4.373 10.112 1.00 34.04 133 VAL A CA 1
ATOM 674 C C . VAL A 1 92 ? -37.828 -4.989 9.632 1.00 34.04 133 VAL A C 1
ATOM 675 O O . VAL A 1 92 ? -37.124 -4.426 8.782 1.00 35.12 133 VAL A O 1
ATOM 679 N N . PRO A 1 93 ? -37.472 -6.160 10.173 1.00 34.18 134 PRO A N 1
ATOM 680 C CA . PRO A 1 93 ? -36.154 -6.738 9.863 1.00 31.60 134 PRO A CA 1
ATOM 681 C C . PRO A 1 93 ? -36.023 -7.426 8.506 1.00 32.85 134 PRO A C 1
ATOM 682 O O . PRO A 1 93 ? -34.900 -7.807 8.147 1.00 35.29 134 PRO A O 1
ATOM 686 N N . SER A 1 94 ? -37.095 -7.589 7.730 1.00 34.51 135 SER A N 1
ATOM 687 C CA . SER A 1 94 ? -37.033 -8.488 6.578 1.00 37.33 135 SER A CA 1
ATOM 688 C C . SER A 1 94 ? -36.437 -7.867 5.315 1.00 39.38 135 SER A C 1
ATOM 689 O O . SER A 1 94 ? -36.350 -8.562 4.296 1.00 45.60 135 SER A O 1
ATOM 692 N N . HIS A 1 95 ? -36.012 -6.604 5.343 1.00 30.76 136 HIS A N 1
ATOM 693 C CA . HIS A 1 95 ? -35.467 -5.950 4.149 1.00 27.41 136 HIS A CA 1
ATOM 694 C C . HIS A 1 95 ? -33.944 -6.093 4.111 1.00 29.03 136 HIS A C 1
ATOM 695 O O . HIS A 1 95 ? -33.186 -5.130 4.271 1.00 25.35 136 HIS A O 1
ATOM 702 N N . VAL A 1 96 ? -33.505 -7.329 3.870 1.00 25.24 137 VAL A N 1
ATOM 703 C CA . VAL A 1 96 ? -32.093 -7.684 3.853 1.00 21.81 137 VAL A CA 1
ATOM 704 C C . VAL A 1 96 ? -31.805 -8.539 2.625 1.00 26.57 137 VAL A C 1
ATOM 705 O O . VAL A 1 96 ? -32.570 -9.457 2.302 1.00 31.05 137 VAL A O 1
ATOM 709 N N . GLU A 1 97 ? -30.694 -8.244 1.951 1.00 21.80 138 GLU A N 1
ATOM 710 C CA . GLU A 1 97 ? -30.121 -9.104 0.927 1.00 21.64 138 GLU A CA 1
ATOM 711 C C . GLU A 1 97 ? -28.711 -9.483 1.367 1.00 23.77 138 GLU A C 1
ATOM 712 O O . GLU A 1 97 ? -27.974 -8.648 1.904 1.00 23.81 138 GLU A O 1
ATOM 718 N N . TYR A 1 98 ? -28.346 -10.747 1.181 1.00 21.89 139 TYR A N 1
ATOM 719 C CA . TYR A 1 98 ? -27.049 -11.251 1.618 1.00 21.31 139 TYR A CA 1
ATOM 720 C C . TYR A 1 98 ? -26.080 -11.310 0.446 1.00 24.69 139 TYR A C 1
ATOM 721 O O . TYR A 1 98 ? -26.473 -11.618 -0.684 1.00 27.05 139 TYR A O 1
ATOM 730 N N . ARG A 1 99 ? -24.827 -10.950 0.704 1.00 21.06 140 ARG A N 1
ATOM 731 C CA . ARG A 1 99 ? -23.724 -11.246 -0.198 1.00 25.13 140 ARG A CA 1
ATOM 732 C C . ARG A 1 99 ? -22.870 -12.299 0.480 1.00 20.90 140 ARG A C 1
ATOM 733 O O . ARG A 1 99 ? -22.347 -12.064 1.575 1.00 21.21 140 ARG A O 1
ATOM 741 N N . ILE A 1 100 ? -22.742 -13.458 -0.151 1.00 20.60 141 ILE A N 1
ATOM 742 C CA . ILE A 1 100 ? -21.995 -14.556 0.453 1.00 21.12 141 ILE A CA 1
ATOM 743 C C . ILE A 1 100 ? -20.503 -14.281 0.317 1.00 23.93 141 ILE A C 1
ATOM 744 O O . ILE A 1 100 ? -19.987 -14.122 -0.796 1.00 26.23 141 ILE A O 1
ATOM 749 N N . LEU A 1 101 ? -19.807 -14.225 1.455 1.00 22.67 142 LEU A N 1
ATOM 750 C CA . LEU A 1 101 ? -18.400 -13.860 1.525 1.00 25.42 142 LEU A CA 1
ATOM 751 C C . LEU A 1 101 ? -17.691 -14.842 2.443 1.00 23.20 142 LEU A C 1
ATOM 752 O O . LEU A 1 101 ? -18.242 -15.230 3.475 1.00 25.94 142 LEU A O 1
ATOM 757 N N . SER A 1 102 ? -16.463 -15.224 2.085 1.00 21.74 143 SER A N 1
ATOM 758 C CA . SER A 1 102 ? -15.651 -15.986 3.025 1.00 23.93 143 SER A CA 1
ATOM 759 C C . SER A 1 102 ? -14.978 -15.050 4.033 1.00 21.46 143 SER A C 1
ATOM 760 O O . SER A 1 102 ? -14.998 -13.819 3.898 1.00 21.78 143 SER A O 1
ATOM 763 N N . ALA A 1 103 ? -14.385 -15.656 5.069 1.00 21.39 144 ALA A N 1
ATOM 764 C CA . ALA A 1 103 ? -13.663 -14.889 6.080 1.00 18.28 144 ALA A CA 1
ATOM 765 C C . ALA A 1 103 ? -12.580 -14.031 5.449 1.00 22.76 144 ALA A C 1
ATOM 766 O O . ALA A 1 103 ? -12.359 -12.879 5.853 1.00 24.94 144 ALA A O 1
ATOM 768 N N . ALA A 1 104 ? -11.906 -14.567 4.434 1.00 20.29 145 ALA A N 1
ATOM 769 C CA . ALA A 1 104 ? -10.818 -13.859 3.782 1.00 22.24 145 ALA A CA 1
ATOM 770 C C . ALA A 1 104 ? -11.301 -12.715 2.904 1.00 26.34 145 ALA A C 1
ATOM 771 O O . ALA A 1 104 ? -10.464 -11.946 2.424 1.00 31.73 145 ALA A O 1
ATOM 773 N N . GLU A 1 105 ? -12.610 -12.589 2.669 1.00 24.20 146 GLU A N 1
ATOM 774 C CA . GLU A 1 105 ? -13.164 -11.547 1.805 1.00 23.88 146 GLU A CA 1
ATOM 775 C C . GLU A 1 105 ? -13.914 -10.453 2.554 1.00 24.23 146 GLU A C 1
ATOM 776 O O . GLU A 1 105 ? -14.450 -9.544 1.912 1.00 26.10 146 GLU A O 1
ATOM 782 N N . ARG A 1 106 ? -13.995 -10.523 3.885 1.00 20.54 147 ARG A N 1
ATOM 783 C CA . ARG A 1 106 ? -14.783 -9.535 4.621 1.00 21.22 147 ARG A CA 1
ATOM 784 C C . ARG A 1 106 ? -14.230 -8.124 4.454 1.00 23.43 147 ARG A C 1
ATOM 785 O O . ARG A 1 106 ? -14.995 -7.178 4.248 1.00 24.89 147 ARG A O 1
ATOM 793 N N . VAL A 1 107 ? -12.908 -7.958 4.547 1.00 22.19 148 VAL A N 1
ATOM 794 C CA . VAL A 1 107 ? -12.333 -6.618 4.436 1.00 23.09 148 VAL A CA 1
ATOM 795 C C . VAL A 1 107 ? -12.491 -6.081 3.018 1.00 23.83 148 VAL A C 1
ATOM 796 O O . VAL A 1 107 ? -12.872 -4.918 2.818 1.00 24.35 148 VAL A O 1
ATOM 800 N N . THR A 1 108 ? -12.217 -6.918 2.012 1.00 26.02 149 THR A N 1
ATOM 801 C CA . THR A 1 108 ? -12.276 -6.448 0.631 1.00 26.55 149 THR A CA 1
ATOM 802 C C . THR A 1 108 ? -13.683 -6.014 0.244 1.00 25.26 149 THR A C 1
ATOM 803 O O . THR A 1 108 ? -13.857 -4.993 -0.426 1.00 26.61 149 THR A O 1
ATOM 807 N N . ALA A 1 109 ? -14.706 -6.764 0.655 1.00 25.51 150 ALA A N 1
ATOM 808 C CA . ALA A 1 109 ? -16.065 -6.369 0.296 1.00 26.97 150 ALA A CA 1
ATOM 809 C C . ALA A 1 109 ? -16.419 -5.015 0.881 1.00 28.27 150 ALA A C 1
ATOM 810 O O . ALA A 1 109 ? -17.139 -4.236 0.251 1.00 26.60 150 ALA A O 1
ATOM 812 N N . LEU A 1 110 ? -15.921 -4.715 2.080 1.00 24.40 151 LEU A N 1
ATOM 813 C CA . LEU A 1 110 ? -16.175 -3.409 2.676 1.00 22.12 151 LEU A CA 1
ATOM 814 C C . LEU A 1 110 ? -15.404 -2.315 1.948 1.00 29.01 151 LEU A C 1
ATOM 815 O O . LEU A 1 110 ? -15.953 -1.239 1.672 1.00 30.37 151 LEU A O 1
ATOM 820 N N . GLN A 1 111 ? -14.135 -2.579 1.624 1.00 25.45 152 GLN A N 1
ATOM 821 C CA . GLN A 1 111 ? -13.324 -1.599 0.904 1.00 28.54 152 GLN A CA 1
ATOM 822 C C . GLN A 1 111 ? -13.936 -1.257 -0.449 1.00 28.81 152 GLN A C 1
ATOM 823 O O . GLN A 1 111 ? -13.895 -0.094 -0.886 1.00 30.97 152 GLN A O 1
ATOM 829 N N . LYS A 1 112 ? -14.508 -2.249 -1.126 1.00 30.04 153 LYS A N 1
ATOM 830 C CA . LYS A 1 112 ? -15.085 -2.074 -2.453 1.00 31.14 153 LYS A CA 1
ATOM 831 C C . LYS A 1 112 ? -16.543 -1.645 -2.403 1.00 33.15 153 LYS A C 1
ATOM 832 O O . LYS A 1 112 ? -17.188 -1.579 -3.451 1.00 35.44 153 LYS A O 1
ATOM 838 N N . SER A 1 113 ? -17.081 -1.376 -1.210 1.00 30.08 154 SER A N 1
ATOM 839 C CA . SER A 1 113 ? -18.481 -0.981 -1.054 1.00 29.22 154 SER A CA 1
ATOM 840 C C . SER A 1 113 ? -19.429 -1.980 -1.714 1.00 30.19 154 SER A C 1
ATOM 841 O O . SER A 1 113 ? -20.427 -1.606 -2.333 1.00 38.73 154 SER A O 1
ATOM 844 N N . GLN A 1 114 ? -19.115 -3.272 -1.577 1.00 28.36 155 GLN A N 1
ATOM 845 C CA . GLN A 1 114 ? -19.961 -4.329 -2.109 1.00 27.25 155 GLN A CA 1
ATOM 846 C C . GLN A 1 114 ? -21.060 -4.757 -1.144 1.00 26.04 155 GLN A C 1
ATOM 847 O O . GLN A 1 114 ? -21.990 -5.453 -1.561 1.00 28.45 155 GLN A O 1
ATOM 853 N N . VAL A 1 115 ? -20.966 -4.370 0.132 1.00 22.00 156 VAL A N 1
ATOM 854 C CA . VAL A 1 115 ? -22.015 -4.598 1.115 1.00 22.55 156 VAL A CA 1
ATOM 855 C C . VAL A 1 115 ? -22.098 -3.350 1.975 1.00 23.44 156 VAL A C 1
ATOM 856 O O . VAL A 1 115 ? -21.151 -2.567 2.061 1.00 25.96 156 VAL A O 1
ATOM 860 N N . ASP A 1 116 ? -23.249 -3.171 2.627 1.00 20.30 157 ASP A N 1
ATOM 861 C CA . ASP A 1 116 ? -23.353 -2.087 3.598 1.00 19.83 157 ASP A CA 1
ATOM 862 C C . ASP A 1 116 ? -22.627 -2.448 4.891 1.00 19.08 157 ASP A C 1
ATOM 863 O O . ASP A 1 116 ? -21.920 -1.611 5.472 1.00 19.61 157 ASP A O 1
ATOM 868 N N . ILE A 1 117 ? -22.816 -3.673 5.373 1.00 17.67 158 ILE A N 1
ATOM 869 C CA . ILE A 1 117 ? -22.202 -4.124 6.614 1.00 17.43 158 ILE A CA 1
ATOM 870 C C . ILE A 1 117 ? -21.788 -5.578 6.455 1.00 17.75 158 ILE A C 1
ATOM 871 O O . ILE A 1 117 ? -22.339 -6.316 5.630 1.00 19.51 158 ILE A O 1
ATOM 876 N N . VAL A 1 118 ? -20.786 -5.977 7.232 1.00 15.67 159 VAL A N 1
ATOM 877 C CA . VAL A 1 118 ? -20.430 -7.385 7.414 1.00 15.48 159 VAL A CA 1
ATOM 878 C C . VAL A 1 118 ? -20.817 -7.749 8.838 1.00 16.13 159 VAL A C 1
ATOM 879 O O . VAL A 1 118 ? -20.394 -7.083 9.790 1.00 16.16 159 VAL A O 1
ATOM 883 N N . VAL A 1 119 ? -21.646 -8.770 8.990 1.00 15.68 160 VAL A N 1
ATOM 884 C CA . VAL A 1 119 ? -21.950 -9.349 10.299 1.00 14.27 160 VAL A CA 1
ATOM 885 C C . VAL A 1 119 ? -21.578 -10.816 10.156 1.00 14.26 160 VAL A C 1
ATOM 886 O O . VAL A 1 119 ? -22.379 -11.643 9.698 1.00 15.67 160 VAL A O 1
ATOM 890 N N . LYS A 1 120 ? -20.319 -11.124 10.461 1.00 14.18 161 LYS A N 1
ATOM 891 C CA . LYS A 1 120 ? -19.783 -12.464 10.238 1.00 14.65 161 LYS A CA 1
ATOM 892 C C . LYS A 1 120 ? -18.633 -12.679 11.200 1.00 13.59 161 LYS A C 1
ATOM 893 O O . LYS A 1 120 ? -17.460 -12.632 10.805 1.00 16.11 161 LYS A O 1
ATOM 899 N N . THR A 1 121 ? -18.984 -12.887 12.469 1.00 13.42 162 THR A N 1
ATOM 900 C CA . THR A 1 121 ? -18.047 -13.151 13.564 1.00 14.15 162 THR A CA 1
ATOM 901 C C . THR A 1 121 ? -16.750 -12.341 13.446 1.00 13.64 162 THR A C 1
ATOM 902 O O . THR A 1 121 ? -15.652 -12.866 13.609 1.00 16.36 162 THR A O 1
ATOM 906 N N . MET A 1 122 ? -16.862 -11.046 13.161 1.00 14.43 163 MET A N 1
ATOM 907 C CA . MET A 1 122 ? -15.691 -10.312 12.687 1.00 14.80 163 MET A CA 1
ATOM 908 C C . MET A 1 122 ? -14.975 -9.666 13.864 1.00 17.31 163 MET A C 1
ATOM 909 O O . MET A 1 122 ? -15.413 -8.630 14.378 1.00 16.15 163 MET A O 1
ATOM 914 N N . SER A 1 123 ? -13.862 -10.272 14.285 1.00 14.75 164 SER A N 1
ATOM 915 C CA . SER A 1 123 ? -13.099 -9.720 15.400 1.00 14.73 164 SER A CA 1
ATOM 916 C C . SER A 1 123 ? -12.532 -8.351 15.054 1.00 15.20 164 SER A C 1
ATOM 917 O O . SER A 1 123 ? -11.972 -8.132 13.974 1.00 16.23 164 SER A O 1
ATOM 920 N N . ILE A 1 124 ? -12.669 -7.434 16.000 1.00 15.43 165 ILE A N 1
ATOM 921 C CA . ILE A 1 124 ? -12.171 -6.072 15.851 1.00 16.29 165 ILE A CA 1
ATOM 922 C C . ILE A 1 124 ? -10.698 -6.080 16.232 1.00 17.49 165 ILE A C 1
ATOM 923 O O . ILE A 1 124 ? -10.349 -6.410 17.370 1.00 19.65 165 ILE A O 1
ATOM 928 N N . THR A 1 125 ? -9.831 -5.708 15.292 1.00 18.76 166 THR A N 1
ATOM 929 C CA . THR A 1 125 ? -8.396 -5.661 15.551 1.00 19.94 166 THR A CA 1
ATOM 930 C C . THR A 1 125 ? -7.823 -4.340 15.051 1.00 21.84 166 THR A C 1
ATOM 931 O O . THR A 1 125 ? -8.402 -3.667 14.193 1.00 20.98 166 THR A O 1
ATOM 935 N N . CYS A 1 126 ? -6.644 -3.999 15.568 1.00 23.36 167 CYS A N 1
ATOM 936 C CA . CYS A 1 126 ? -5.984 -2.777 15.123 1.00 25.02 167 CYS A CA 1
ATOM 937 C C . CYS A 1 126 ? -5.593 -2.857 13.654 1.00 25.32 167 CYS A C 1
ATOM 938 O O . CYS A 1 126 ? -5.749 -1.880 12.909 1.00 26.56 167 CYS A O 1
ATOM 941 N N . GLU A 1 127 ? -5.085 -4.011 13.211 1.00 26.30 168 GLU A N 1
ATOM 942 C CA . GLU A 1 127 ? -4.730 -4.148 11.802 1.00 27.63 168 GLU A CA 1
ATOM 943 C C . GLU A 1 127 ? -5.952 -3.984 10.907 1.00 25.14 168 GLU A C 1
ATOM 944 O O . GLU A 1 127 ? -5.886 -3.314 9.869 1.00 27.01 168 GLU A O 1
ATOM 950 N N . ARG A 1 128 ? -7.090 -4.569 11.299 1.00 21.48 169 ARG A N 1
ATOM 951 C CA . ARG A 1 128 ? -8.286 -4.411 10.477 1.00 19.14 169 ARG A CA 1
ATOM 952 C C . ARG A 1 128 ? -8.804 -2.983 10.514 1.00 22.02 169 ARG A C 1
ATOM 953 O O . ARG A 1 128 ? -9.361 -2.501 9.523 1.00 23.63 169 ARG A O 1
ATOM 961 N N . ARG A 1 129 ? -8.615 -2.290 11.635 1.00 22.07 170 ARG A N 1
ATOM 962 C CA . ARG A 1 129 ? -9.077 -0.912 11.741 1.00 21.68 170 ARG A CA 1
ATOM 963 C C . ARG A 1 129 ? -8.304 0.048 10.847 1.00 28.17 170 ARG A C 1
ATOM 964 O O . ARG A 1 129 ? -8.779 1.168 10.615 1.00 28.92 170 ARG A O 1
ATOM 972 N N . LYS A 1 130 ? -7.131 -0.352 10.351 1.00 26.86 171 LYS A N 1
ATOM 973 C CA . LYS A 1 130 ? -6.443 0.451 9.343 1.00 26.68 171 LYS A CA 1
ATOM 974 C C . LYS A 1 130 ? -7.185 0.437 8.014 1.00 30.76 171 LYS A C 1
ATOM 975 O O . LYS A 1 130 ? -6.964 1.323 7.177 1.00 33.38 171 LYS A O 1
ATOM 981 N N . LEU A 1 131 ? -8.052 -0.553 7.801 1.00 24.33 172 LEU A N 1
ATOM 982 C CA . LEU A 1 131 ? -8.696 -0.793 6.518 1.00 27.67 172 LEU A CA 1
ATOM 983 C C . LEU A 1 131 ? -10.209 -0.630 6.528 1.00 27.22 172 LEU A C 1
ATOM 984 O O . LEU A 1 131 ? -10.774 -0.262 5.496 1.00 26.18 172 LEU A O 1
ATOM 989 N N . VAL A 1 132 ? -10.886 -0.930 7.640 1.00 22.95 173 VAL A N 1
ATOM 990 C CA . VAL A 1 132 ? -12.336 -0.825 7.728 1.00 19.29 173 VAL A CA 1
ATOM 991 C C . VAL A 1 132 ? -12.707 -0.223 9.076 1.00 21.34 173 VAL A C 1
ATOM 992 O O . VAL A 1 132 ? -11.891 -0.150 9.996 1.00 21.48 173 VAL A O 1
ATOM 996 N N . ASN A 1 133 ? -13.963 0.191 9.193 1.00 20.59 174 ASN A N 1
ATOM 997 C CA . ASN A 1 133 ? -14.498 0.637 10.469 1.00 17.23 174 ASN A CA 1
ATOM 998 C C . ASN A 1 133 ? -15.279 -0.490 11.144 1.00 18.16 174 ASN A C 1
ATOM 999 O O . ASN A 1 133 ? -15.617 -1.501 10.533 1.00 19.24 174 ASN A O 1
ATOM 1004 N N . PHE A 1 134 ? -15.581 -0.291 12.426 1.00 18.15 175 PHE A N 1
ATOM 1005 C CA . PHE A 1 134 ? -16.348 -1.272 13.184 1.00 16.19 175 PHE A CA 1
ATOM 1006 C C . PHE A 1 134 ? -17.294 -0.560 14.136 1.00 16.84 175 PHE A C 1
ATOM 1007 O O . PHE A 1 134 ? -16.984 0.511 14.667 1.00 18.39 175 PHE A O 1
ATOM 1015 N N . SER A 1 135 ? -18.438 -1.194 14.373 1.00 15.49 176 SER A N 1
ATOM 1016 C CA . SER A 1 135 ? -19.314 -0.860 15.484 1.00 16.16 176 SER A CA 1
ATOM 1017 C C . SER A 1 135 ? -18.646 -1.210 16.810 1.00 18.36 176 SER A C 1
ATOM 1018 O O . SER A 1 135 ? -17.558 -1.794 16.864 1.00 16.29 176 SER A O 1
ATOM 1021 N N . THR A 1 136 ? -19.328 -0.842 17.897 1.00 16.34 177 THR A N 1
ATOM 1022 C CA . THR A 1 136 ? -18.972 -1.361 19.208 1.00 14.88 177 THR A CA 1
ATOM 1023 C C . THR A 1 136 ? -19.144 -2.884 19.242 1.00 14.10 177 THR A C 1
ATOM 1024 O O . THR A 1 136 ? -19.727 -3.507 18.344 1.00 15.40 177 THR A O 1
ATOM 1028 N N . VAL A 1 137 ? -18.633 -3.491 20.313 1.00 16.56 178 VAL A N 1
ATOM 1029 C CA . VAL A 1 137 ? -18.606 -4.951 20.411 1.00 14.85 178 VAL A CA 1
ATOM 1030 C C . VAL A 1 137 ? -20.010 -5.482 20.660 1.00 14.89 178 VAL A C 1
ATOM 1031 O O . VAL A 1 137 ? -20.694 -5.046 21.595 1.00 17.01 178 VAL A O 1
ATOM 1035 N N . TYR A 1 138 ? -20.439 -6.463 19.850 1.00 15.78 179 TYR A N 1
ATOM 1036 C CA . TYR A 1 138 ? -21.747 -7.075 20.061 1.00 14.99 179 TYR A CA 1
ATOM 1037 C C . TYR A 1 138 ? -21.696 -8.490 20.631 1.00 15.67 179 TYR A C 1
ATOM 1038 O O . TYR A 1 138 ? -22.740 -9.017 21.040 1.00 16.88 179 TYR A O 1
ATOM 1047 N N . LEU A 1 139 ? -20.518 -9.099 20.704 1.00 15.49 180 LEU A N 1
ATOM 1048 C CA . LEU A 1 139 ? -20.361 -10.398 21.343 1.00 14.69 180 LEU A CA 1
ATOM 1049 C C . LEU A 1 139 ? -18.872 -10.579 21.554 1.00 16.89 180 LEU A C 1
ATOM 1050 O O . LEU A 1 139 ? -18.087 -10.222 20.676 1.00 17.27 180 LEU A O 1
ATOM 1055 N N . ASP A 1 140 ? -18.481 -11.108 22.713 1.00 15.80 181 ASP A N 1
ATOM 1056 C CA . ASP A 1 140 ? -17.066 -11.291 23.030 1.00 15.38 181 ASP A CA 1
ATOM 1057 C C . ASP A 1 140 ? -16.769 -12.777 23.168 1.00 17.25 181 ASP A C 1
ATOM 1058 O O . ASP A 1 140 ? -17.218 -13.418 24.126 1.00 23.42 181 ASP A O 1
ATOM 1063 N N . ALA A 1 141 ? -16.011 -13.318 22.227 1.00 15.16 182 ALA A N 1
ATOM 1064 C CA . ALA A 1 141 ? -15.654 -14.732 22.222 1.00 14.36 182 ALA A CA 1
ATOM 1065 C C . ALA A 1 141 ? -14.169 -14.889 22.548 1.00 14.99 182 ALA A C 1
ATOM 1066 O O . ALA A 1 141 ? -13.434 -13.914 22.726 1.00 16.00 182 ALA A O 1
ATOM 1068 N N . ASN A 1 142 ? -13.722 -16.137 22.656 1.00 15.36 183 ASN A N 1
ATOM 1069 C CA . ASN A 1 142 ? -12.303 -16.368 22.893 1.00 16.63 183 ASN A CA 1
ATOM 1070 C C . ASN A 1 142 ? -11.873 -17.644 22.191 1.00 14.80 183 ASN A C 1
ATOM 1071 O O . ASN A 1 142 ? -12.602 -18.647 22.210 1.00 16.17 183 ASN A O 1
ATOM 1076 N N . GLN A 1 143 ? -10.677 -17.603 21.597 1.00 13.71 184 GLN A N 1
ATOM 1077 C CA . GLN A 1 143 ? -10.179 -18.741 20.825 1.00 13.38 184 GLN A CA 1
ATOM 1078 C C . GLN A 1 143 ? -9.876 -19.920 21.746 1.00 13.21 184 GLN A C 1
ATOM 1079 O O . GLN A 1 143 ? -9.165 -19.769 22.749 1.00 15.18 184 GLN A O 1
ATOM 1085 N N . ARG A 1 144 ? -10.380 -21.105 21.385 1.00 14.77 185 ARG A N 1
ATOM 1086 C CA . ARG A 1 144 ? -10.094 -22.333 22.135 1.00 15.32 185 ARG A CA 1
ATOM 1087 C C . ARG A 1 144 ? -9.799 -23.460 21.144 1.00 13.12 185 ARG A C 1
ATOM 1088 O O . ARG A 1 144 ? -9.535 -23.220 19.961 1.00 13.68 185 ARG A O 1
ATOM 1096 N N . ILE A 1 145 ? -9.853 -24.698 21.632 1.00 13.66 186 ILE A N 1
ATOM 1097 C CA . ILE A 1 145 ? -9.495 -25.884 20.854 1.00 16.35 186 ILE A CA 1
ATOM 1098 C C . ILE A 1 145 ? -10.677 -26.848 20.829 1.00 13.72 186 ILE A C 1
ATOM 1099 O O . ILE A 1 145 ? -11.336 -27.063 21.854 1.00 15.90 186 ILE A O 1
ATOM 1104 N N . LEU A 1 146 ? -10.926 -27.450 19.664 1.00 13.91 187 LEU A N 1
ATOM 1105 C CA . LEU A 1 146 ? -11.946 -28.478 19.490 1.00 13.47 187 LEU A CA 1
ATOM 1106 C C . LEU A 1 146 ? -11.267 -29.778 19.069 1.00 14.54 187 LEU A C 1
ATOM 1107 O O . LEU A 1 146 ? -10.489 -29.796 18.107 1.00 15.80 187 LEU A O 1
ATOM 1112 N N . ALA A 1 147 ? -11.548 -30.863 19.784 1.00 15.07 188 ALA A N 1
ATOM 1113 C CA . ALA A 1 147 ? -10.944 -32.147 19.456 1.00 16.14 188 ALA A CA 1
ATOM 1114 C C . ALA A 1 147 ? -11.945 -33.252 19.754 1.00 15.18 188 ALA A C 1
ATOM 1115 O O . ALA A 1 147 ? -12.905 -33.042 20.503 1.00 15.71 188 ALA A O 1
ATOM 1117 N N . PRO A 1 148 ? -11.766 -34.434 19.177 1.00 15.17 189 PRO A N 1
ATOM 1118 C CA . PRO A 1 148 ? -12.646 -35.553 19.541 1.00 15.39 189 PRO A CA 1
ATOM 1119 C C . PRO A 1 148 ? -12.513 -35.905 21.015 1.00 15.87 189 PRO A C 1
ATOM 1120 O O . PRO A 1 148 ? -11.467 -35.700 21.635 1.00 17.15 189 PRO A O 1
ATOM 1124 N N . ARG A 1 149 ? -13.589 -36.475 21.570 1.00 16.41 190 ARG A N 1
ATOM 1125 C CA . ARG A 1 149 ? -13.613 -36.763 23.007 1.00 17.06 190 ARG A CA 1
ATOM 1126 C C . ARG A 1 149 ? -12.510 -37.728 23.444 1.00 21.33 190 ARG A C 1
ATOM 1127 O O . ARG A 1 149 ? -12.083 -37.685 24.605 1.00 21.80 190 ARG A O 1
ATOM 1135 N N . ASP A 1 150 ? -12.031 -38.596 22.553 1.00 17.58 191 ASP A N 1
ATOM 1136 C CA . ASP A 1 150 ? -10.974 -39.526 22.934 1.00 20.89 191 ASP A CA 1
ATOM 1137 C C . ASP A 1 150 ? -9.572 -38.982 22.697 1.00 22.26 191 ASP A C 1
ATOM 1138 O O . ASP A 1 150 ? -8.598 -39.690 22.977 1.00 23.29 191 ASP A O 1
ATOM 1143 N N . SER A 1 151 ? -9.449 -37.752 22.197 1.00 20.20 192 SER A N 1
ATOM 1144 C CA . SER A 1 151 ? -8.141 -37.186 21.912 1.00 19.92 192 SER A CA 1
ATOM 1145 C C . SER A 1 151 ? -7.448 -36.784 23.212 1.00 20.21 192 SER A C 1
ATOM 1146 O O . SER A 1 151 ? -8.100 -36.288 24.138 1.00 21.64 192 SER A O 1
ATOM 1149 N N . PRO A 1 152 ? -6.127 -36.948 23.300 1.00 23.53 193 PRO A N 1
ATOM 1150 C CA . PRO A 1 152 ? -5.391 -36.466 24.472 1.00 24.69 193 PRO A CA 1
ATOM 1151 C C . PRO A 1 152 ? -5.154 -34.963 24.473 1.00 23.00 193 PRO A C 1
ATOM 1152 O O . PRO A 1 152 ? -4.580 -34.446 25.439 1.00 29.00 193 PRO A O 1
ATOM 1156 N N . ILE A 1 153 ? -5.582 -34.252 23.428 1.00 22.38 194 ILE A N 1
ATOM 1157 C CA . ILE A 1 153 ? -5.318 -32.818 23.327 1.00 22.99 194 ILE A CA 1
ATOM 1158 C C . ILE A 1 153 ? -6.151 -32.078 24.367 1.00 23.95 194 ILE A C 1
ATOM 1159 O O . ILE A 1 153 ? -7.386 -32.110 24.330 1.00 26.88 194 ILE A O 1
ATOM 1164 N N . THR A 1 154 ? -5.479 -31.396 25.304 1.00 23.94 195 THR A N 1
ATOM 1165 C CA . THR A 1 154 ? -6.170 -30.531 26.260 1.00 25.99 195 THR A CA 1
ATOM 1166 C C . THR A 1 154 ? -5.528 -29.165 26.455 1.00 25.07 195 THR A C 1
ATOM 1167 O O . THR A 1 154 ? -6.121 -28.323 27.138 1.00 29.19 195 THR A O 1
ATOM 1171 N N . LYS A 1 155 ? -4.342 -28.921 25.905 1.00 25.53 196 LYS A N 1
ATOM 1172 C CA . LYS A 1 155 ? -3.690 -27.630 26.075 1.00 25.87 196 LYS A CA 1
ATOM 1173 C C . LYS A 1 155 ? -2.992 -27.238 24.784 1.00 20.22 196 LYS A C 1
ATOM 1174 O O . LYS A 1 155 ? -2.849 -28.039 23.855 1.00 21.68 196 LYS A O 1
ATOM 1180 N N . VAL A 1 156 ? -2.580 -25.972 24.726 1.00 22.15 197 VAL A N 1
ATOM 1181 C CA . VAL A 1 156 ? -2.023 -25.424 23.493 1.00 22.09 197 VAL A CA 1
ATOM 1182 C C . VAL A 1 156 ? -0.792 -26.203 23.049 1.00 25.85 197 VAL A C 1
ATOM 1183 O O . VAL A 1 156 ? -0.609 -26.466 21.853 1.00 22.10 197 VAL A O 1
ATOM 1187 N N . SER A 1 157 ? 0.070 -26.590 23.998 1.00 23.52 198 SER A N 1
ATOM 1188 C CA . SER A 1 157 ? 1.307 -27.263 23.616 1.00 25.76 198 SER A CA 1
ATOM 1189 C C . SER A 1 157 ? 1.046 -28.619 22.971 1.00 25.62 198 SER A C 1
ATOM 1190 O O . SER A 1 157 ? 1.889 -29.103 22.210 1.00 27.33 198 SER A O 1
ATOM 1193 N N . ASP A 1 158 ? -0.119 -29.219 23.225 1.00 20.54 199 ASP A N 1
ATOM 1194 C CA . ASP A 1 158 ? -0.480 -30.483 22.586 1.00 21.54 199 ASP A CA 1
ATOM 1195 C C . ASP A 1 158 ? -0.682 -30.336 21.082 1.00 22.20 199 ASP A C 1
ATOM 1196 O O . ASP A 1 158 ? -0.676 -31.343 20.363 1.00 24.52 199 ASP A O 1
ATOM 1201 N N . LEU A 1 159 ? -0.885 -29.112 20.594 1.00 20.53 200 LEU A N 1
ATOM 1202 C CA . LEU A 1 159 ? -1.079 -28.876 19.174 1.00 21.07 200 LEU A CA 1
ATOM 1203 C C . LEU A 1 159 ? 0.212 -28.980 18.375 1.00 21.56 200 LEU A C 1
ATOM 1204 O O . LEU A 1 159 ? 0.150 -29.201 17.160 1.00 23.57 200 LEU A O 1
ATOM 1209 N N . SER A 1 160 ? 1.366 -28.820 19.025 1.00 23.32 201 SER A N 1
ATOM 1210 C CA . SER A 1 160 ? 2.645 -28.884 18.325 1.00 25.24 201 SER A CA 1
ATOM 1211 C C . SER A 1 160 ? 2.791 -30.221 17.606 1.00 27.37 201 SER A C 1
ATOM 1212 O O . SER A 1 160 ? 2.582 -31.287 18.194 1.00 26.60 201 SER A O 1
ATOM 1215 N N . GLY A 1 161 ? 3.133 -30.154 16.323 1.00 28.04 202 GLY A N 1
ATOM 1216 C CA . GLY A 1 161 ? 3.285 -31.343 15.511 1.00 27.34 202 GLY A CA 1
ATOM 1217 C C . GLY A 1 161 ? 2.001 -32.026 15.097 1.00 28.12 202 GLY A C 1
ATOM 1218 O O . GLY A 1 161 ? 2.063 -33.001 14.342 1.00 29.70 202 GLY A O 1
ATOM 1219 N N . LYS A 1 162 ? 0.843 -31.559 15.557 1.00 24.26 203 LYS A N 1
ATOM 1220 C CA . LYS A 1 162 ? -0.439 -32.143 15.186 1.00 21.17 203 LYS A CA 1
ATOM 1221 C C . LYS A 1 162 ? -1.101 -31.308 14.093 1.00 19.90 203 LYS A C 1
ATOM 1222 O O . LYS A 1 162 ? -0.750 -30.146 13.866 1.00 23.38 203 LYS A O 1
ATOM 1228 N N . ARG A 1 163 ? -2.063 -31.919 13.405 1.00 20.56 204 ARG A N 1
ATOM 1229 C CA . ARG A 1 163 ? -2.737 -31.275 12.277 1.00 19.54 204 ARG A CA 1
ATOM 1230 C C . ARG A 1 163 ? -3.885 -30.426 12.817 1.00 18.37 204 ARG A C 1
ATOM 1231 O O . ARG A 1 163 ? -4.867 -30.956 13.335 1.00 18.72 204 ARG A O 1
ATOM 1239 N N . VAL A 1 164 ? -3.767 -29.108 12.684 1.00 18.18 205 VAL A N 1
ATOM 1240 C CA . VAL A 1 164 ? -4.742 -28.165 13.223 1.00 18.63 205 VAL A CA 1
ATOM 1241 C C . VAL A 1 164 ? -5.346 -27.386 12.066 1.00 16.80 205 VAL A C 1
ATOM 1242 O O . VAL A 1 164 ? -4.613 -26.794 11.264 1.00 19.26 205 VAL A O 1
ATOM 1246 N N . CYS A 1 165 ? -6.675 -27.366 12.000 1.00 14.52 206 CYS A N 1
ATOM 1247 C CA . CYS A 1 165 ? -7.403 -26.703 10.924 1.00 15.41 206 CYS A CA 1
ATOM 1248 C C . CYS A 1 165 ? -7.813 -25.291 11.318 1.00 15.44 206 CYS A C 1
ATOM 1249 O O . CYS A 1 165 ? -8.320 -25.060 12.426 1.00 15.11 206 CYS A O 1
ATOM 1252 N N . VAL A 1 166 ? -7.631 -24.355 10.374 1.00 17.25 207 VAL A N 1
ATOM 1253 C CA . VAL A 1 166 ? -8.085 -22.972 10.511 1.00 15.69 207 VAL A CA 1
ATOM 1254 C C . VAL A 1 166 ? -8.606 -22.500 9.164 1.00 14.35 207 VAL A C 1
ATOM 1255 O O . VAL A 1 166 ? -8.124 -22.922 8.110 1.00 18.09 207 VAL A O 1
ATOM 1259 N N . ALA A 1 167 ? -9.573 -21.594 9.195 1.00 14.86 208 ALA A N 1
ATOM 1260 C CA . ALA A 1 167 ? -10.014 -20.971 7.954 1.00 16.38 208 ALA A CA 1
ATOM 1261 C C . ALA A 1 167 ? -9.055 -19.857 7.558 1.00 17.44 208 ALA A C 1
ATOM 1262 O O . ALA A 1 167 ? -8.528 -19.135 8.411 1.00 16.22 208 ALA A O 1
ATOM 1264 N N . ARG A 1 168 ? -8.826 -19.721 6.256 1.00 16.16 209 ARG A N 1
ATOM 1265 C CA . ARG A 1 168 ? -7.955 -18.664 5.777 1.00 16.60 209 ARG A CA 1
ATOM 1266 C C . ARG A 1 168 ? -8.593 -17.304 6.055 1.00 16.31 209 ARG A C 1
ATOM 1267 O O . ARG A 1 168 ? -9.820 -17.161 6.083 1.00 19.46 209 ARG A O 1
ATOM 1275 N N . GLY A 1 169 ? -7.749 -16.314 6.328 1.00 18.26 210 GLY A N 1
ATOM 1276 C CA . GLY A 1 169 ? -8.257 -14.965 6.509 1.00 17.83 210 GLY A CA 1
ATOM 1277 C C . GLY A 1 169 ? -8.751 -14.671 7.903 1.00 18.79 210 GLY A C 1
ATOM 1278 O O . GLY A 1 169 ? -9.489 -13.694 8.100 1.00 21.28 210 GLY A O 1
ATOM 1279 N N . THR A 1 170 ? -8.368 -15.474 8.888 1.00 16.45 211 THR A N 1
ATOM 1280 C CA . THR A 1 170 ? -8.918 -15.322 10.227 1.00 15.42 211 THR A CA 1
ATOM 1281 C C . THR A 1 170 ? -7.836 -14.963 11.232 1.00 14.67 211 THR A C 1
ATOM 1282 O O . THR A 1 170 ? -6.646 -15.239 11.039 1.00 17.51 211 THR A O 1
ATOM 1286 N N . THR A 1 171 ? -8.273 -14.355 12.338 1.00 14.64 212 THR A N 1
ATOM 1287 C CA . THR A 1 171 ? -7.365 -14.133 13.454 1.00 16.31 212 THR A CA 1
ATOM 1288 C C . THR A 1 171 ? -6.916 -15.455 14.040 1.00 16.72 212 THR A C 1
ATOM 1289 O O . THR A 1 171 ? -5.827 -15.530 14.622 1.00 18.03 212 THR A O 1
ATOM 1293 N N . SER A 1 172 ? -7.724 -16.506 13.847 1.00 15.03 213 SER A N 1
ATOM 1294 C CA . SER A 1 172 ? -7.416 -17.817 14.406 1.00 15.98 213 SER A CA 1
ATOM 1295 C C . SER A 1 172 ? -6.122 -18.357 13.831 1.00 21.01 213 SER A C 1
ATOM 1296 O O . SER A 1 172 ? -5.291 -18.918 14.558 1.00 16.93 213 SER A O 1
ATOM 1299 N N . LEU A 1 173 ? -5.937 -18.188 12.518 1.00 18.67 214 LEU A N 1
ATOM 1300 C CA . LEU A 1 173 ? -4.705 -18.607 11.863 1.00 23.60 214 LEU A CA 1
ATOM 1301 C C . LEU A 1 173 ? -3.514 -17.878 12.459 1.00 20.79 214 LEU A C 1
ATOM 1302 O O . LEU A 1 173 ? -2.485 -18.489 12.765 1.00 23.43 214 LEU A O 1
ATOM 1307 N N . ARG A 1 174 ? -3.650 -16.564 12.662 1.00 18.91 215 ARG A N 1
ATOM 1308 C CA . ARG A 1 174 ? -2.549 -15.786 13.216 1.00 23.13 215 ARG A CA 1
ATOM 1309 C C . ARG A 1 174 ? -2.131 -16.297 14.593 1.00 21.44 215 ARG A C 1
ATOM 1310 O O . ARG A 1 174 ? -0.934 -16.367 14.898 1.00 26.48 215 ARG A O 1
ATOM 1318 N N . ARG A 1 175 ? -3.096 -16.707 15.420 1.00 20.71 216 ARG A N 1
ATOM 1319 C CA . ARG A 1 175 ? -2.761 -17.195 16.757 1.00 20.88 216 ARG A CA 1
ATOM 1320 C C . ARG A 1 175 ? -2.086 -18.567 16.708 1.00 22.69 216 ARG A C 1
ATOM 1321 O O . ARG A 1 175 ? -1.146 -18.831 17.467 1.00 21.42 216 ARG A O 1
ATOM 1329 N N . ILE A 1 176 ? -2.555 -19.459 15.834 1.00 21.09 217 ILE A N 1
ATOM 1330 C CA . ILE A 1 176 ? -1.904 -20.761 15.677 1.00 21.74 217 ILE A CA 1
ATOM 1331 C C . ILE A 1 176 ? -0.478 -20.607 15.154 1.00 22.40 217 ILE A C 1
ATOM 1332 O O . ILE A 1 176 ? 0.398 -21.434 15.449 1.00 24.65 217 ILE A O 1
ATOM 1337 N N . ARG A 1 177 ? -0.214 -19.556 14.369 1.00 23.86 218 ARG A N 1
ATOM 1338 C CA . ARG A 1 177 ? 1.139 -19.320 13.866 1.00 25.32 218 ARG A CA 1
ATOM 1339 C C . ARG A 1 177 ? 2.118 -18.909 14.962 1.00 25.56 218 ARG A C 1
ATOM 1340 O O . ARG A 1 177 ? 3.321 -18.824 14.693 1.00 30.12 218 ARG A O 1
ATOM 1348 N N . GLU A 1 178 ? 1.642 -18.642 16.180 1.00 23.38 219 GLU A N 1
ATOM 1349 C CA . GLU A 1 178 ? 2.519 -18.341 17.301 1.00 28.25 219 GLU A CA 1
ATOM 1350 C C . GLU A 1 178 ? 3.010 -19.582 18.020 1.00 28.87 219 GLU A C 1
ATOM 1351 O O . GLU A 1 178 ? 3.966 -19.489 18.796 1.00 31.96 219 GLU A O 1
ATOM 1357 N N . ILE A 1 179 ? 2.395 -20.737 17.777 1.00 24.73 220 ILE A N 1
ATOM 1358 C CA . ILE A 1 179 ? 2.686 -21.912 18.586 1.00 23.29 220 ILE A CA 1
ATOM 1359 C C . ILE A 1 179 ? 4.060 -22.457 18.226 1.00 26.89 220 ILE A C 1
ATOM 1360 O O . ILE A 1 179 ? 4.405 -22.594 17.044 1.00 28.70 220 ILE A O 1
ATOM 1365 N N . ALA A 1 180 ? 4.845 -22.785 19.252 1.00 27.85 221 ALA A N 1
ATOM 1366 C CA . ALA A 1 180 ? 6.212 -23.265 19.083 1.00 30.19 221 ALA A CA 1
ATOM 1367 C C . ALA A 1 180 ? 6.381 -24.533 19.910 1.00 28.60 221 ALA A C 1
ATOM 1368 O O . ALA A 1 180 ? 6.116 -24.514 21.129 1.00 34.19 221 ALA A O 1
ATOM 1370 N N . PRO A 1 181 ? 6.787 -25.665 19.308 1.00 32.06 222 PRO A N 1
ATOM 1371 C CA . PRO A 1 181 ? 6.956 -25.876 17.866 1.00 31.76 222 PRO A CA 1
ATOM 1372 C C . PRO A 1 181 ? 5.607 -25.841 17.148 1.00 28.95 222 PRO A C 1
ATOM 1373 O O . PRO A 1 181 ? 4.578 -26.082 17.781 1.00 29.36 222 PRO A O 1
ATOM 1377 N N . PRO A 1 182 ? 5.614 -25.535 15.850 1.00 27.62 223 PRO A N 1
ATOM 1378 C CA . PRO A 1 182 ? 4.354 -25.296 15.155 1.00 28.60 223 PRO A CA 1
ATOM 1379 C C . PRO A 1 182 ? 3.534 -26.566 15.032 1.00 27.91 223 PRO A C 1
ATOM 1380 O O . PRO A 1 182 ? 4.083 -27.681 14.961 1.00 29.74 223 PRO A O 1
ATOM 1384 N N . PRO A 1 183 ? 2.213 -26.448 14.996 1.00 20.42 224 PRO A N 1
ATOM 1385 C CA . PRO A 1 183 ? 1.391 -27.526 14.453 1.00 21.84 224 PRO A CA 1
ATOM 1386 C C . PRO A 1 183 ? 1.652 -27.651 12.963 1.00 24.07 224 PRO A C 1
ATOM 1387 O O . PRO A 1 183 ? 2.266 -26.786 12.331 1.00 26.72 224 PRO A O 1
ATOM 1391 N N . VAL A 1 184 ? 1.169 -28.751 12.399 1.00 23.05 225 VAL A N 1
ATOM 1392 C CA . VAL A 1 184 ? 0.941 -28.819 10.960 1.00 22.81 225 VAL A CA 1
ATOM 1393 C C . VAL A 1 184 ? -0.345 -28.049 10.693 1.00 20.93 225 VAL A C 1
ATOM 1394 O O . VAL A 1 184 ? -1.414 -28.426 11.183 1.00 25.01 225 VAL A O 1
ATOM 1398 N N . ILE A 1 185 ? -0.256 -26.955 9.949 1.00 20.87 226 ILE A N 1
ATOM 1399 C CA . ILE A 1 185 ? -1.403 -26.068 9.788 1.00 18.71 226 ILE A CA 1
ATOM 1400 C C . ILE A 1 185 ? -2.113 -26.400 8.487 1.00 20.01 226 ILE A C 1
ATOM 1401 O O . ILE A 1 185 ? -1.510 -26.334 7.407 1.00 21.71 226 ILE A O 1
ATOM 1406 N N . VAL A 1 186 ? -3.384 -26.770 8.598 1.00 19.46 227 VAL A N 1
ATOM 1407 C CA . VAL A 1 186 ? -4.241 -27.095 7.466 1.00 20.14 227 VAL A CA 1
ATOM 1408 C C . VAL A 1 186 ? -5.271 -25.982 7.362 1.00 18.76 227 VAL A C 1
ATOM 1409 O O . VAL A 1 186 ? -6.015 -25.726 8.318 1.00 20.15 227 VAL A O 1
ATOM 1413 N N . SER A 1 187 ? -5.306 -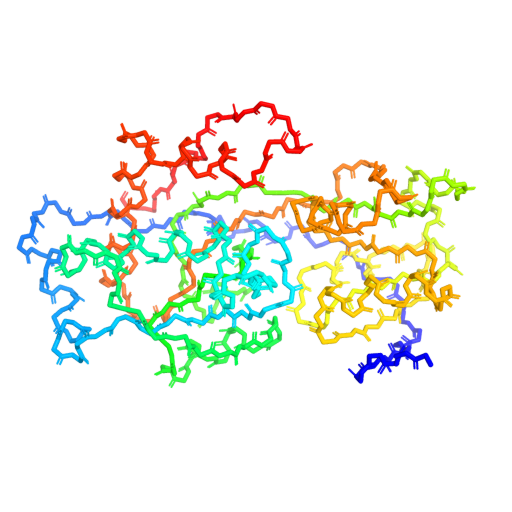25.290 6.228 1.00 18.25 228 SER A N 1
ATOM 1414 C CA . SER A 1 187 ? -6.232 -24.178 6.079 1.00 17.54 228 SER A CA 1
ATOM 1415 C C . SER A 1 187 ? -7.337 -24.523 5.086 1.00 17.07 228 SER A C 1
ATOM 1416 O O . SER A 1 187 ? -7.142 -25.329 4.170 1.00 18.75 228 SER A O 1
ATOM 1419 N N . VAL A 1 188 ? -8.505 -23.918 5.297 1.00 16.51 229 VAL A N 1
ATOM 1420 C CA . VAL A 1 188 ? -9.711 -24.176 4.511 1.00 22.38 229 VAL A CA 1
ATOM 1421 C C . VAL A 1 188 ? -10.431 -22.856 4.252 1.00 23.43 229 VAL A C 1
ATOM 1422 O O . VAL A 1 188 ? -10.058 -21.805 4.772 1.00 19.25 229 VAL A O 1
ATOM 1426 N N . VAL A 1 189 ? -11.500 -22.922 3.454 1.00 23.35 230 VAL A N 1
ATOM 1427 C CA . VAL A 1 189 ? -12.286 -21.722 3.166 1.00 21.26 230 VAL A CA 1
ATOM 1428 C C . VAL A 1 189 ? -13.129 -21.314 4.368 1.00 22.32 230 VAL A C 1
ATOM 1429 O O . VAL A 1 189 ? -13.175 -20.134 4.739 1.00 21.66 230 VAL A O 1
ATOM 1433 N N . ASN A 1 190 ? -13.840 -22.264 4.977 1.00 23.15 231 ASN A N 1
ATOM 1434 C CA . ASN A 1 190 ? -14.744 -21.911 6.059 1.00 22.17 231 ASN A CA 1
ATOM 1435 C C . ASN A 1 190 ? -14.712 -22.974 7.152 1.00 20.53 231 ASN A C 1
ATOM 1436 O O . ASN A 1 190 ? -14.178 -24.072 6.972 1.00 20.71 231 ASN A O 1
ATOM 1441 N N . TRP A 1 191 ? -15.287 -22.621 8.306 1.00 21.58 232 TRP A N 1
ATOM 1442 C CA . TRP A 1 191 ? -15.173 -23.482 9.479 1.00 21.59 232 TRP A CA 1
ATOM 1443 C C . TRP A 1 191 ? -15.919 -24.799 9.314 1.00 22.93 232 TRP A C 1
ATOM 1444 O O . TRP A 1 191 ? -15.511 -25.807 9.901 1.00 19.64 232 TRP A O 1
ATOM 1455 N N . ALA A 1 192 ?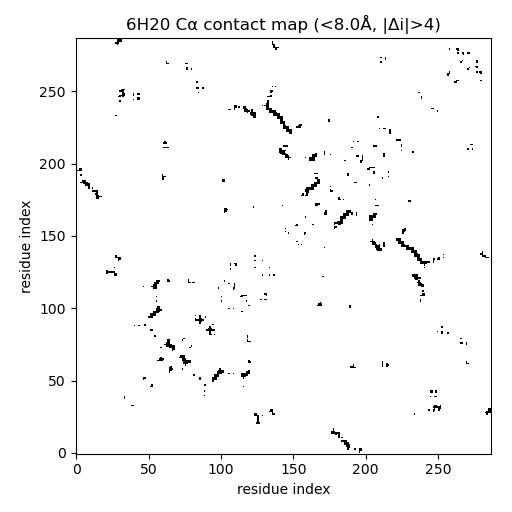 -16.990 -24.818 8.516 1.00 20.87 233 ALA A N 1
ATOM 1456 C CA . ALA A 1 192 ? -17.674 -26.084 8.266 1.00 21.57 233 ALA A CA 1
ATOM 1457 C C . ALA A 1 192 ? -16.736 -27.080 7.598 1.00 20.59 233 ALA A C 1
ATOM 1458 O O . ALA A 1 192 ? -16.866 -28.296 7.810 1.00 19.25 233 ALA A O 1
ATOM 1460 N N . ASP A 1 193 ? -15.783 -26.582 6.795 1.00 20.78 234 ASP A N 1
ATOM 1461 C CA . ASP A 1 193 ? -14.820 -27.458 6.134 1.00 20.24 234 ASP A CA 1
ATOM 1462 C C . ASP A 1 193 ? -13.890 -28.113 7.147 1.00 18.53 234 ASP A C 1
ATOM 1463 O O . ASP A 1 193 ? -13.471 -29.261 6.957 1.00 18.64 234 ASP A O 1
ATOM 1468 N N . CYS A 1 194 ? -13.543 -27.391 8.222 1.00 20.15 235 CYS A N 1
ATOM 1469 C CA . CYS A 1 194 ? -12.727 -27.987 9.278 1.00 19.81 235 CYS A CA 1
ATOM 1470 C C . CYS A 1 194 ? -13.475 -29.121 9.949 1.00 18.64 235 CYS A C 1
ATOM 1471 O O . CYS A 1 194 ? -12.880 -30.148 10.300 1.00 19.17 235 CYS A O 1
ATOM 1474 N N . LEU A 1 195 ? -14.786 -28.956 10.129 1.00 20.63 236 LEU A N 1
ATOM 1475 C CA . LEU A 1 195 ? -15.561 -30.023 10.749 1.00 21.45 236 LEU A CA 1
ATOM 1476 C C . LEU A 1 195 ? -15.554 -31.267 9.878 1.00 23.00 236 LEU A C 1
ATOM 1477 O O . LEU A 1 195 ? -15.336 -32.378 10.371 1.00 19.94 236 LEU A O 1
ATOM 1482 N N . VAL A 1 196 ? -15.760 -31.099 8.572 1.00 22.07 237 VAL A N 1
ATOM 1483 C CA . VAL A 1 196 ? -15.706 -32.244 7.663 1.00 19.75 237 VAL A CA 1
ATOM 1484 C C . VAL A 1 196 ? -14.347 -32.931 7.745 1.00 20.56 237 VAL A C 1
ATOM 1485 O O . VAL A 1 196 ? -14.257 -34.163 7.826 1.00 20.78 237 VAL A O 1
ATOM 1489 N N . ALA A 1 197 ? -13.271 -32.143 7.726 1.00 21.25 238 ALA A N 1
ATOM 1490 C CA . ALA A 1 197 ? -11.929 -32.712 7.789 1.00 22.83 238 ALA A CA 1
ATOM 1491 C C . ALA A 1 197 ? -11.727 -33.523 9.064 1.00 20.94 238 ALA A C 1
ATOM 1492 O O . ALA A 1 197 ? -11.089 -34.583 9.041 1.00 21.22 238 ALA A O 1
ATOM 1494 N N . LEU A 1 198 ? -12.251 -33.038 10.189 1.00 17.96 239 LEU A N 1
ATOM 1495 C CA . LEU A 1 198 ? -12.083 -33.768 11.443 1.00 16.75 239 LEU A CA 1
ATOM 1496 C C . LEU A 1 198 ? -12.952 -35.016 11.454 1.00 20.33 239 LEU A C 1
ATOM 1497 O O . LEU A 1 198 ? -12.521 -36.083 11.914 1.00 22.29 239 LEU A O 1
ATOM 1502 N N . GLN A 1 199 ? -14.173 -34.911 10.923 1.00 19.60 240 GLN A N 1
ATOM 1503 C CA . GLN A 1 199 ? -15.027 -36.093 10.828 1.00 20.80 240 GLN A CA 1
ATOM 1504 C C . GLN A 1 199 ? -14.373 -37.183 9.997 1.00 25.44 240 GLN A C 1
ATOM 1505 O O . GLN A 1 199 ? -14.554 -38.376 10.280 1.00 25.75 240 GLN A O 1
ATOM 1511 N N . GLN A 1 200 ? -13.619 -36.800 8.972 1.00 25.66 241 GLN A N 1
ATOM 1512 C CA . GLN A 1 200 ? -12.936 -37.759 8.118 1.00 25.38 241 GLN A CA 1
ATOM 1513 C C . GLN A 1 200 ? -11.533 -38.080 8.607 1.00 25.12 241 GLN A C 1
ATOM 1514 O O . GLN A 1 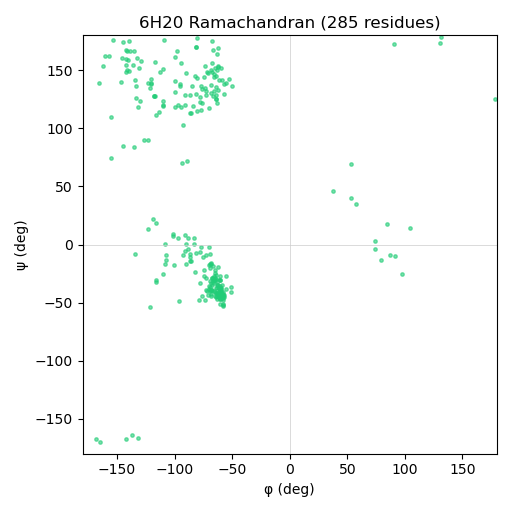200 ? -10.786 -38.764 7.895 1.00 28.04 241 GLN A O 1
ATOM 1520 N N . ARG A 1 201 ? -11.168 -37.608 9.803 1.00 25.40 242 ARG A N 1
ATOM 1521 C CA . ARG A 1 201 ? -9.859 -37.872 10.410 1.00 25.21 242 ARG A CA 1
ATOM 1522 C C . ARG A 1 201 ? -8.702 -37.407 9.525 1.00 25.54 242 ARG A C 1
ATOM 1523 O O . ARG A 1 201 ? -7.632 -38.022 9.505 1.00 32.24 242 ARG A O 1
ATOM 1531 N N . GLU A 1 202 ? -8.905 -36.306 8.801 1.00 24.18 243 GLU A N 1
ATOM 1532 C CA . GLU A 1 202 ? -7.861 -35.689 7.996 1.00 25.18 243 GLU A CA 1
ATOM 1533 C C . GLU A 1 202 ? -7.092 -34.630 8.764 1.00 26.45 243 GLU A C 1
ATOM 1534 O O . GLU A 1 202 ? -6.103 -34.096 8.242 1.00 28.67 243 GLU A O 1
ATOM 1540 N N . ILE A 1 203 ? -7.532 -34.325 9.986 1.00 24.57 244 ILE A N 1
ATOM 1541 C CA . ILE A 1 203 ? -6.876 -33.388 10.888 1.00 21.36 244 ILE A CA 1
ATOM 1542 C C . ILE A 1 203 ? -7.061 -33.924 12.305 1.00 21.28 244 ILE A C 1
ATOM 1543 O O . ILE A 1 203 ? -7.794 -34.886 12.540 1.00 22.90 244 ILE A O 1
ATOM 1548 N N . ASP A 1 204 ? -6.418 -33.266 13.267 1.00 19.37 245 ASP A N 1
ATOM 1549 C CA . ASP A 1 204 ? -6.495 -33.690 14.660 1.00 18.89 245 ASP A CA 1
ATOM 1550 C C . ASP A 1 204 ? -7.276 -32.742 15.557 1.00 16.87 245 ASP A C 1
ATOM 1551 O O . ASP A 1 204 ? -7.832 -33.185 16.573 1.00 18.66 245 ASP A O 1
ATOM 1556 N N . ALA A 1 205 ? -7.352 -31.463 15.202 1.00 15.91 246 ALA A N 1
ATOM 1557 C CA . ALA A 1 205 ? -8.066 -30.499 16.022 1.00 15.83 246 ALA A CA 1
ATOM 1558 C C . ALA A 1 205 ? -8.412 -29.285 15.175 1.00 13.55 246 ALA A C 1
ATOM 1559 O O . ALA A 1 205 ? -7.844 -29.066 14.099 1.00 15.64 246 ALA A O 1
ATOM 1561 N N . VAL A 1 206 ? -9.361 -28.499 15.677 1.00 14.32 247 VAL A N 1
ATOM 1562 C CA . VAL A 1 206 ? -9.718 -27.209 15.097 1.00 14.15 247 VAL A CA 1
ATOM 1563 C C . VAL A 1 206 ? -9.489 -26.155 16.169 1.00 15.02 247 VAL A C 1
ATOM 1564 O O . VAL A 1 206 ? -9.768 -26.400 17.344 1.00 16.59 247 VAL A O 1
ATOM 1568 N N . SER A 1 207 ? -8.995 -24.978 15.789 1.00 14.77 248 SER A N 1
ATOM 1569 C CA . SER A 1 207 ? -8.842 -23.916 16.777 1.00 13.78 248 SER A CA 1
ATOM 1570 C C . SER A 1 207 ? -9.423 -22.619 16.242 1.00 14.34 248 SER A C 1
ATOM 1571 O O . SER A 1 207 ? -8.946 -22.091 15.230 1.00 15.47 248 SER A O 1
ATOM 1574 N N . THR A 1 208 ? -10.438 -22.102 16.928 1.00 13.73 249 THR A N 1
ATOM 1575 C CA . THR A 1 208 ? -11.027 -20.799 16.601 1.00 13.31 249 THR A CA 1
ATOM 1576 C C . THR A 1 208 ? -11.884 -20.367 17.785 1.00 13.35 249 THR A C 1
ATOM 1577 O O . THR A 1 208 ? -11.849 -20.992 18.856 1.00 13.56 249 THR A O 1
ATOM 1581 N N . ASP A 1 209 ? -12.661 -19.302 17.581 1.00 14.52 250 ASP A N 1
ATOM 1582 C CA . ASP A 1 209 ? -13.538 -18.754 18.606 1.00 13.08 250 ASP A CA 1
ATOM 1583 C C . ASP A 1 209 ? -14.391 -19.851 19.234 1.00 11.85 250 ASP A C 1
ATOM 1584 O O . ASP A 1 209 ? -14.982 -20.669 18.527 1.00 13.46 250 ASP A O 1
ATOM 1589 N N . ASP A 1 210 ? -14.507 -19.822 20.570 1.00 12.97 251 ASP A N 1
ATOM 1590 C CA . ASP A 1 210 ? -15.306 -20.842 21.252 1.00 14.31 251 ASP A CA 1
ATOM 1591 C C . ASP A 1 210 ? -16.769 -20.831 20.812 1.00 14.76 251 ASP A C 1
ATOM 1592 O O . ASP A 1 210 ? -17.415 -21.888 20.777 1.00 15.21 251 ASP A O 1
ATOM 1597 N N . THR A 1 211 ? -17.290 -19.659 20.444 1.00 14.82 252 THR A N 1
ATOM 1598 C CA . THR A 1 211 ? -18.627 -19.536 19.865 1.00 13.50 252 THR A CA 1
ATOM 1599 C C . THR A 1 211 ? -18.773 -20.381 18.599 1.00 14.74 252 THR A C 1
ATOM 1600 O O . THR A 1 211 ? -19.731 -21.154 18.459 1.00 16.10 252 THR A O 1
ATOM 1604 N N . ILE A 1 212 ? -17.854 -20.206 17.642 1.00 14.18 253 ILE A N 1
ATOM 1605 C CA . ILE A 1 212 ? -17.878 -20.987 16.399 1.00 12.90 253 ILE A CA 1
ATOM 1606 C C . ILE A 1 212 ? -17.714 -22.470 16.707 1.00 13.78 253 ILE A C 1
ATOM 1607 O O . ILE A 1 212 ? -18.423 -23.331 16.150 1.00 14.38 253 ILE A O 1
ATOM 1612 N N . LEU A 1 213 ? -16.774 -22.796 17.599 1.00 12.88 254 LEU A N 1
ATOM 1613 C CA . LEU A 1 213 ? -16.553 -24.198 17.956 1.00 12.95 254 LEU A CA 1
ATOM 1614 C C . LEU A 1 213 ? -17.803 -24.829 18.561 1.00 13.61 254 LEU A C 1
ATOM 1615 O O . LEU A 1 213 ? -18.096 -26.003 18.295 1.00 14.82 254 LEU A O 1
ATOM 1620 N N . ALA A 1 214 ? -18.548 -24.069 19.380 1.00 15.79 255 ALA A N 1
ATOM 1621 C CA . ALA A 1 214 ? -19.796 -24.589 19.936 1.00 15.38 255 ALA A CA 1
ATOM 1622 C C . ALA A 1 214 ? -20.794 -24.943 18.839 1.00 13.88 255 ALA A C 1
ATOM 1623 O O . ALA A 1 214 ? -21.537 -25.927 18.959 1.00 16.85 255 ALA A O 1
ATOM 1625 N N . GLY A 1 215 ? -20.817 -24.165 17.755 1.00 15.93 256 GLY A N 1
ATOM 1626 C CA . GLY A 1 215 ? -21.656 -24.518 16.624 1.00 17.08 256 GLY A CA 1
ATOM 1627 C C . GLY A 1 215 ? -21.239 -25.833 15.994 1.00 15.86 256 GLY A C 1
ATOM 1628 O O . GLY A 1 215 ? -22.083 -26.624 15.553 1.00 18.32 256 GLY A O 1
ATOM 1629 N N . LEU A 1 216 ? -19.928 -26.084 15.940 1.00 15.70 257 LEU A N 1
ATOM 1630 C CA . LEU A 1 216 ? -19.446 -27.364 15.424 1.00 16.15 257 LEU A CA 1
ATOM 1631 C C . LEU A 1 216 ? -19.809 -28.513 16.361 1.00 15.17 257 LEU A C 1
ATOM 1632 O O . LEU A 1 216 ? -20.172 -29.608 15.898 1.00 16.13 257 LEU A O 1
ATOM 1637 N N . VAL A 1 217 ? -19.719 -28.293 17.678 1.00 15.28 258 VAL A N 1
ATOM 1638 C CA . VAL A 1 217 ? -20.122 -29.322 18.643 1.00 15.10 258 VAL A CA 1
ATOM 1639 C C . VAL A 1 217 ? -21.592 -29.670 18.479 1.00 16.30 258 VAL A C 1
ATOM 1640 O O . VAL A 1 217 ? -21.989 -30.832 18.609 1.00 19.21 258 VAL A O 1
ATOM 1644 N N . GLU A 1 218 ? -22.433 -28.666 18.221 1.00 17.08 259 GLU A N 1
ATOM 1645 C CA . GLU A 1 218 ? -23.856 -28.945 18.054 1.00 15.64 259 GLU A CA 1
ATOM 1646 C C . GLU A 1 218 ? -24.105 -29.870 16.877 1.00 20.51 259 GLU A C 1
ATOM 1647 O O . GLU A 1 218 ? -25.046 -30.672 16.907 1.00 24.01 259 GLU A O 1
ATOM 1653 N N . GLU A 1 219 ? -23.259 -29.801 15.852 1.00 17.99 260 GLU A N 1
ATOM 1654 C CA . GLU A 1 219 ? -23.386 -30.702 14.714 1.00 19.83 260 GLU A CA 1
ATOM 1655 C C . GLU A 1 219 ? -22.747 -32.055 14.969 1.00 20.07 260 GLU A C 1
ATOM 1656 O O . GLU A 1 219 ? -23.133 -33.036 14.325 1.00 24.53 260 GLU A O 1
ATOM 1662 N N . ASP A 1 220 ? -21.786 -32.136 15.886 1.00 18.43 261 ASP A N 1
ATOM 1663 C CA . ASP A 1 220 ? -21.008 -33.357 16.094 1.00 20.55 261 ASP A CA 1
ATOM 1664 C C . ASP A 1 220 ? -20.700 -33.473 17.580 1.00 16.30 261 ASP A C 1
ATOM 1665 O O . ASP A 1 220 ? -19.607 -33.109 18.031 1.00 16.61 261 ASP A O 1
ATOM 1670 N N . PRO A 1 221 ? -21.623 -34.029 18.371 1.00 17.65 262 PRO A N 1
ATOM 1671 C CA . PRO A 1 221 ? -21.408 -34.074 19.829 1.00 19.81 262 PRO A CA 1
ATOM 1672 C C . PRO A 1 221 ? -20.316 -35.038 20.279 1.00 19.59 262 PRO A C 1
ATOM 1673 O O . PRO A 1 221 ? -20.028 -35.100 21.483 1.00 19.65 262 PRO A O 1
ATOM 1677 N N . TYR A 1 222 ? -19.693 -35.770 19.357 1.00 17.30 263 TYR A N 1
ATOM 1678 C CA . TYR A 1 222 ? -18.491 -36.532 19.674 1.00 18.61 263 TYR A CA 1
ATOM 1679 C C . TYR A 1 222 ? -17.303 -35.609 19.942 1.00 16.42 263 TYR A C 1
ATOM 1680 O O . TYR A 1 222 ? -16.306 -36.039 20.529 1.00 17.87 263 TYR A O 1
ATOM 1689 N N . LEU A 1 223 ? -17.393 -34.345 19.537 1.00 15.74 264 LEU A N 1
ATOM 1690 C CA . LEU A 1 223 ? -16.319 -33.393 19.774 1.00 15.06 264 LEU A CA 1
ATOM 1691 C C . LEU A 1 223 ? -16.566 -32.609 21.059 1.00 15.08 264 LEU A C 1
ATOM 1692 O O . LEU A 1 223 ? -17.704 -32.463 21.524 1.00 18.83 264 LEU A O 1
ATOM 1697 N N . HIS A 1 224 ? -15.478 -32.092 21.635 1.00 15.76 265 HIS A N 1
ATOM 1698 C CA . HIS A 1 224 ? -15.574 -31.243 22.818 1.00 14.93 265 HIS A CA 1
ATOM 1699 C C . HIS A 1 224 ? -14.541 -30.122 22.748 1.00 14.40 265 HIS A C 1
ATOM 1700 O O . HIS A 1 224 ? -13.535 -30.207 22.035 1.00 16.80 265 HIS A O 1
ATOM 1707 N N . ILE A 1 225 ? -14.801 -29.065 23.522 1.00 15.75 266 ILE A N 1
ATOM 1708 C CA . ILE A 1 225 ? -13.951 -27.884 23.555 1.00 14.98 266 ILE A CA 1
ATOM 1709 C C . ILE A 1 225 ? -13.049 -27.974 24.773 1.00 16.67 266 ILE A C 1
ATOM 1710 O O . ILE A 1 225 ? -13.517 -28.251 25.890 1.00 17.06 266 ILE A O 1
ATOM 1715 N N . VAL A 1 226 ? -11.755 -27.747 24.557 1.00 15.58 267 VAL A N 1
ATOM 1716 C CA . VAL A 1 226 ? -10.735 -27.901 25.582 1.00 17.74 267 VAL A CA 1
ATOM 1717 C C . VAL A 1 226 ? -9.796 -26.703 25.541 1.00 18.44 267 VAL A C 1
ATOM 1718 O O . VAL A 1 226 ? -9.792 -25.906 24.594 1.00 19.58 267 VAL A O 1
ATOM 1722 N N . GLY A 1 227 ? -8.996 -26.585 26.596 1.00 20.35 268 GLY A N 1
ATOM 1723 C CA . GLY A 1 227 ? -7.895 -25.654 26.628 1.00 23.91 268 GLY A CA 1
ATOM 1724 C C . GLY A 1 227 ? -8.248 -24.290 27.177 1.00 22.37 268 GLY A C 1
ATOM 1725 O O . GLY A 1 227 ? -9.410 -23.960 27.421 1.00 19.77 268 GLY A O 1
ATOM 1726 N N . PRO A 1 228 ? -7.232 -23.460 27.361 1.00 22.56 269 PRO A N 1
ATOM 1727 C CA . PRO A 1 228 ? -7.445 -22.133 27.941 1.00 21.35 269 PRO A CA 1
ATOM 1728 C C . PRO A 1 228 ? -7.933 -21.152 26.886 1.00 21.77 269 PRO A C 1
ATOM 1729 O O . PRO A 1 228 ? -7.951 -21.430 25.689 1.00 21.64 269 PRO A O 1
ATOM 1733 N N . ASP A 1 229 ? -8.343 -19.983 27.354 1.00 19.58 270 ASP A N 1
ATOM 1734 C CA . ASP A 1 229 ? -8.585 -18.882 26.436 1.00 19.01 270 ASP A CA 1
ATOM 1735 C C . ASP A 1 229 ? -7.268 -18.516 25.759 1.00 26.25 270 ASP A C 1
ATOM 1736 O O . ASP A 1 229 ? -6.283 -18.198 26.433 1.00 31.03 270 ASP A O 1
ATOM 1741 N N . MET A 1 230 ? -7.233 -18.589 24.427 1.00 16.72 271 MET A N 1
ATOM 1742 C CA . MET A 1 230 ? -6.003 -18.375 23.676 1.00 15.88 271 MET A CA 1
ATOM 1743 C C . MET A 1 230 ? -5.889 -16.981 23.069 1.00 16.42 271 MET A C 1
ATOM 1744 O O . MET A 1 230 ? -4.775 -16.571 22.712 1.00 20.06 271 MET A O 1
ATOM 1749 N N . ALA A 1 231 ? -6.999 -16.248 22.952 1.00 16.19 272 ALA A N 1
ATOM 1750 C CA . ALA A 1 231 ? -7.004 -14.931 22.321 1.00 15.36 272 ALA A CA 1
ATOM 1751 C C . ALA A 1 231 ? -8.411 -14.368 22.290 1.00 14.67 272 ALA A C 1
ATOM 1752 O O . ALA A 1 231 ? -9.324 -15.010 21.764 1.00 15.69 272 ALA A O 1
ATOM 1754 N N . ASP A 1 232 ? -8.585 -13.163 22.825 1.00 16.19 273 ASP A N 1
ATOM 1755 C CA . ASP A 1 232 ? -9.890 -12.518 22.821 1.00 14.48 273 ASP A CA 1
ATOM 1756 C C . ASP A 1 232 ? -10.358 -12.235 21.396 1.00 15.19 273 ASP A C 1
ATOM 1757 O O . ASP A 1 232 ? -9.563 -11.905 20.507 1.00 18.09 273 ASP A O 1
ATOM 1762 N N . GLN A 1 233 ? -11.673 -12.345 21.188 1.00 15.28 274 GLN A N 1
ATOM 1763 C CA . GLN A 1 233 ? -12.292 -12.157 19.872 1.00 16.67 274 GLN A CA 1
ATOM 1764 C C . GLN A 1 233 ? -13.529 -11.292 20.045 1.00 15.86 274 GLN A C 1
ATOM 1765 O O . GLN A 1 233 ? -14.656 -11.791 20.175 1.00 16.03 274 GLN A O 1
ATOM 1771 N N . PRO A 1 234 ? -13.360 -9.974 20.065 1.00 14.76 275 PRO A N 1
ATOM 1772 C CA . PRO A 1 234 ? -14.519 -9.084 20.230 1.00 15.43 275 PRO A CA 1
ATOM 1773 C C . PRO A 1 234 ? -15.165 -8.784 18.886 1.00 14.42 275 PRO A C 1
ATOM 1774 O O . PRO A 1 234 ? -14.549 -8.119 18.040 1.00 16.31 275 PRO A O 1
ATOM 1778 N N . TYR A 1 235 ? -16.388 -9.266 18.671 1.00 14.13 276 TYR A N 1
ATOM 1779 C CA . TYR A 1 235 ? -17.034 -9.124 17.369 1.00 13.86 276 TYR A CA 1
ATOM 1780 C C . TYR A 1 235 ? -17.575 -7.717 17.168 1.00 13.04 276 TYR A C 1
ATOM 1781 O O . TYR A 1 235 ? -18.223 -7.147 18.050 1.00 15.02 276 TYR A O 1
ATOM 1790 N N . GLY A 1 236 ? -17.351 -7.177 15.976 1.00 14.96 277 GLY A N 1
ATOM 1791 C CA . GLY A 1 236 ? -17.949 -5.917 15.595 1.00 14.79 277 GLY A CA 1
ATOM 1792 C C . GLY A 1 236 ? -18.631 -6.069 14.249 1.00 16.81 277 GLY A C 1
ATOM 1793 O O . GLY A 1 236 ? -18.319 -6.973 13.468 1.00 15.59 277 GLY A O 1
ATOM 1794 N N . VAL A 1 237 ? -19.581 -5.177 13.988 1.00 14.93 278 VAL A N 1
ATOM 1795 C CA . VAL A 1 237 ? -20.155 -5.054 12.650 1.00 14.31 278 VAL A CA 1
ATOM 1796 C C . VAL A 1 237 ? -19.161 -4.279 11.803 1.00 15.05 278 VAL A C 1
ATOM 1797 O O . VAL A 1 237 ? -18.777 -3.160 12.153 1.00 16.26 278 VAL A O 1
ATOM 1801 N N . GLY A 1 238 ? -18.718 -4.885 10.699 1.00 15.77 279 GLY A N 1
ATOM 1802 C CA . GLY A 1 238 ? -17.730 -4.258 9.832 1.00 16.41 279 GLY A CA 1
ATOM 1803 C C . GLY A 1 238 ? -18.399 -3.316 8.842 1.00 16.24 279 GLY A C 1
ATOM 1804 O O . GLY A 1 238 ? -19.447 -3.626 8.283 1.00 17.90 279 GLY A O 1
ATOM 1805 N N . ILE A 1 239 ? -17.792 -2.140 8.671 1.00 15.25 280 ILE A N 1
ATOM 1806 C CA . ILE A 1 239 ? -18.363 -1.038 7.908 1.00 15.87 280 ILE A CA 1
ATOM 1807 C C . ILE A 1 239 ? -17.237 -0.411 7.100 1.00 17.61 280 ILE A C 1
ATOM 1808 O O . ILE A 1 239 ? -16.075 -0.427 7.513 1.00 22.42 280 ILE A O 1
ATOM 1813 N N . ASN A 1 240 ? -17.580 0.136 5.933 1.00 19.12 281 ASN A N 1
ATOM 1814 C CA . ASN A 1 240 ? -16.574 0.822 5.131 1.00 21.67 281 ASN A CA 1
ATOM 1815 C C . ASN A 1 240 ? -15.905 1.925 5.950 1.00 21.63 281 ASN A C 1
ATOM 1816 O O . ASN A 1 240 ? -16.560 2.648 6.709 1.00 22.56 281 ASN A O 1
ATOM 1821 N N . LEU A 1 241 ? -14.582 2.035 5.793 1.00 23.77 282 LEU A N 1
ATOM 1822 C CA . LEU A 1 241 ? -13.773 2.912 6.639 1.00 27.97 282 LEU A CA 1
ATOM 1823 C C . LEU A 1 241 ? -14.328 4.327 6.708 1.00 29.20 282 LEU A C 1
ATOM 1824 O O . LEU A 1 241 ? -14.272 4.972 7.762 1.00 32.95 282 LEU A O 1
ATOM 1829 N N . ASP A 1 242 ? -14.867 4.828 5.599 1.00 23.63 283 ASP A N 1
ATOM 1830 C CA . ASP A 1 242 ? -15.275 6.222 5.531 1.00 29.08 283 ASP A CA 1
ATOM 1831 C C . ASP A 1 242 ? -16.731 6.457 5.896 1.00 27.89 283 ASP A C 1
ATOM 1832 O O . ASP A 1 242 ? -17.129 7.616 6.041 1.00 28.99 283 ASP A O 1
ATOM 1837 N N . ASN A 1 243 ? -17.541 5.412 6.059 1.00 23.07 284 ASN A N 1
ATOM 1838 C CA . ASN A 1 243 ? -18.951 5.627 6.382 1.00 22.31 284 ASN A CA 1
ATOM 1839 C C . ASN A 1 243 ? -19.133 5.697 7.898 1.00 20.02 284 ASN A C 1
ATOM 1840 O O . ASN A 1 243 ? -19.698 4.803 8.533 1.00 19.76 284 ASN A O 1
ATOM 1845 N N . THR A 1 244 ? -18.652 6.813 8.466 1.00 22.87 285 THR A N 1
ATOM 1846 C CA . THR A 1 244 ? -18.780 7.026 9.906 1.00 22.73 285 THR A CA 1
ATOM 1847 C C . THR A 1 244 ? -20.231 7.169 10.333 1.00 18.55 285 THR A C 1
ATOM 1848 O O . THR A 1 244 ? -20.579 6.786 11.457 1.00 19.01 285 THR A O 1
ATOM 1852 N N . GLY A 1 245 ? -21.093 7.692 9.458 1.00 20.05 286 GLY A N 1
ATOM 1853 C CA . GLY A 1 245 ? -22.506 7.782 9.797 1.00 18.19 286 GLY A CA 1
ATOM 1854 C C . GLY A 1 245 ? -23.126 6.422 10.052 1.00 17.95 286 GLY A C 1
ATOM 1855 O O . GLY A 1 245 ? -23.922 6.250 10.974 1.00 19.57 286 GLY A O 1
ATOM 1856 N N . LEU A 1 246 ? -22.777 5.438 9.229 1.00 17.42 287 LEU A N 1
ATOM 1857 C CA . LEU A 1 246 ? -23.305 4.095 9.438 1.00 16.16 287 LEU A CA 1
ATOM 1858 C C . LEU A 1 246 ? -22.753 3.467 10.710 1.00 16.61 287 LEU A C 1
ATOM 1859 O O . LEU A 1 246 ? -23.461 2.701 11.369 1.00 17.16 287 LEU A O 1
ATOM 1864 N N . VAL A 1 247 ? -21.507 3.777 11.076 1.00 18.06 288 VAL A N 1
ATOM 1865 C CA . VAL A 1 247 ? -20.979 3.321 12.364 1.00 16.21 288 VAL A CA 1
ATOM 1866 C C . VAL A 1 247 ? -21.850 3.835 13.505 1.00 15.73 288 VAL A C 1
ATOM 1867 O O . VAL A 1 247 ? -22.269 3.070 14.386 1.00 17.05 288 VAL A O 1
ATOM 1871 N N . ARG A 1 248 ? -22.115 5.151 13.519 1.00 18.54 289 ARG A N 1
ATOM 1872 C CA . ARG A 1 248 ? -22.961 5.708 14.571 1.00 16.07 289 ARG A CA 1
ATOM 1873 C C . ARG A 1 248 ? -24.350 5.088 14.549 1.00 16.84 289 ARG A C 1
ATOM 1874 O O . ARG A 1 248 ? -24.912 4.790 15.606 1.00 18.43 289 ARG A O 1
ATOM 1882 N N . PHE A 1 249 ? -24.917 4.880 13.355 1.00 17.46 290 PHE A N 1
ATOM 1883 C CA . PHE A 1 249 ? -26.245 4.284 13.258 1.00 17.41 290 PHE A CA 1
ATOM 1884 C C . PHE A 1 249 ? -26.261 2.885 13.865 1.00 15.74 290 PHE A C 1
ATOM 1885 O O . PHE A 1 249 ? -27.122 2.569 14.700 1.00 16.86 290 PHE A O 1
ATOM 1893 N N . VAL A 1 250 ? -25.325 2.025 13.444 1.00 15.77 291 VAL A N 1
ATOM 1894 C CA . VAL A 1 250 ? -25.275 0.662 13.978 1.00 16.08 291 VAL A CA 1
ATOM 1895 C C . VAL A 1 250 ? -25.036 0.680 15.481 1.00 16.48 291 VAL A C 1
ATOM 1896 O O . VAL A 1 250 ? -25.613 -0.119 16.226 1.00 15.59 291 VAL A O 1
ATOM 1900 N N . ASN A 1 251 ? -24.212 1.606 15.962 1.00 16.58 292 ASN A N 1
ATOM 1901 C CA . ASN A 1 251 ? -24.009 1.666 17.404 1.00 16.20 292 ASN A CA 1
ATOM 1902 C C . ASN A 1 251 ? -25.292 2.044 18.128 1.00 16.43 292 ASN A C 1
ATOM 1903 O O . ASN A 1 251 ? -25.514 1.597 19.261 1.00 15.44 292 ASN A O 1
ATOM 1908 N N . GLY A 1 252 ? -26.149 2.849 17.487 1.00 14.44 293 GLY A N 1
ATOM 1909 C CA . GLY A 1 252 ? -27.473 3.088 18.033 1.00 16.99 293 GLY A CA 1
ATOM 1910 C C . GLY A 1 252 ? -28.301 1.816 18.128 1.00 14.48 293 GLY A C 1
ATOM 1911 O O . GLY A 1 252 ? -28.952 1.562 19.150 1.00 16.37 293 GLY A O 1
ATOM 1912 N N . THR A 1 253 ? -28.286 0.996 17.067 1.00 16.11 294 THR A N 1
ATOM 1913 C CA . THR A 1 253 ? -28.975 -0.292 17.117 1.00 15.50 294 THR A CA 1
ATOM 1914 C C . THR A 1 253 ? -28.445 -1.145 18.255 1.00 13.55 294 THR A C 1
ATOM 1915 O O . THR A 1 253 ? -29.221 -1.783 18.982 1.00 16.64 294 THR A O 1
ATOM 1919 N N . LEU A 1 254 ? -27.121 -1.184 18.418 1.00 14.80 295 LEU A N 1
ATOM 1920 C CA . LEU A 1 254 ? -26.569 -2.020 19.476 1.00 14.60 295 LEU A CA 1
ATOM 1921 C C . LEU A 1 254 ? -26.966 -1.507 20.858 1.00 14.90 295 LEU A C 1
ATOM 1922 O O . LEU A 1 254 ? -27.279 -2.305 21.744 1.00 16.61 295 LEU A O 1
ATOM 1927 N N . GLU A 1 255 ? -26.973 -0.184 21.066 1.00 14.78 296 GLU A N 1
ATOM 1928 C CA . GLU A 1 255 ? -27.501 0.348 22.325 1.00 15.16 296 GLU A CA 1
ATOM 1929 C C . GLU A 1 255 ? -28.943 -0.087 22.539 1.00 14.29 296 GLU A C 1
ATOM 1930 O O . GLU A 1 255 ? -29.324 -0.500 23.646 1.00 17.33 296 GLU A O 1
ATOM 1936 N N . ARG A 1 256 ? -29.766 -0.016 21.489 1.00 15.26 297 ARG A N 1
ATOM 1937 C CA . ARG A 1 256 ? -31.150 -0.457 21.634 1.00 15.23 297 ARG A CA 1
ATOM 1938 C C . ARG A 1 256 ? -31.231 -1.911 22.077 1.00 16.95 297 ARG A C 1
ATOM 1939 O O . ARG A 1 256 ? -31.910 -2.226 23.060 1.00 17.47 297 ARG A O 1
ATOM 1947 N N . ILE A 1 257 ? -30.549 -2.815 21.369 1.00 15.31 298 ILE A N 1
ATOM 1948 C CA . ILE A 1 257 ? -30.749 -4.236 21.664 1.00 14.58 298 ILE A CA 1
ATOM 1949 C C . ILE A 1 257 ? -30.097 -4.650 22.980 1.00 16.09 298 ILE A C 1
ATOM 1950 O O . ILE A 1 257 ? -30.560 -5.595 23.633 1.00 19.00 298 ILE A O 1
ATOM 1955 N N . ARG A 1 258 ? -29.018 -3.978 23.399 1.00 16.95 299 ARG A N 1
ATOM 1956 C CA . ARG A 1 258 ? -28.453 -4.306 24.709 1.00 17.05 299 ARG A CA 1
ATOM 1957 C C . ARG A 1 258 ? -29.409 -3.958 25.838 1.00 20.37 299 ARG A C 1
ATOM 1958 O O . ARG A 1 258 ? -29.366 -4.589 26.900 1.00 22.81 299 ARG A O 1
ATOM 1966 N N . ASN A 1 259 ? -30.279 -2.970 25.629 1.00 19.20 300 ASN A N 1
ATOM 1967 C CA . ASN A 1 259 ? -31.097 -2.428 26.704 1.00 19.90 300 ASN A CA 1
ATOM 1968 C C . ASN A 1 259 ? -32.569 -2.804 26.619 1.00 22.24 300 ASN A C 1
ATOM 1969 O O . ASN A 1 259 ? -33.283 -2.666 27.620 1.00 25.55 300 ASN A O 1
ATOM 1974 N N . ASP A 1 260 ? -33.052 -3.263 25.468 1.00 19.57 301 ASP A N 1
ATOM 1975 C CA . ASP A 1 260 ? -34.470 -3.552 25.318 1.00 17.61 301 ASP A CA 1
ATOM 1976 C C . ASP A 1 260 ? -34.789 -5.035 25.413 1.00 19.83 301 ASP A C 1
ATOM 1977 O O . ASP A 1 260 ? -35.921 -5.432 25.130 1.00 25.30 301 ASP A O 1
ATOM 1982 N N . GLY A 1 261 ? -33.811 -5.860 25.791 1.00 19.21 302 GLY A N 1
ATOM 1983 C CA . GLY A 1 261 ? -34.015 -7.283 25.936 1.00 19.57 302 GLY A CA 1
ATOM 1984 C C . GLY A 1 261 ? -33.712 -8.097 24.696 1.00 21.25 302 GLY A C 1
ATOM 1985 O O . GLY A 1 261 ? -33.667 -9.334 24.782 1.00 21.71 302 GLY A O 1
ATOM 1986 N N . THR A 1 262 ? -33.493 -7.455 23.543 1.00 18.57 303 THR A N 1
ATOM 1987 C CA . THR A 1 262 ? -33.319 -8.209 22.301 1.00 17.56 303 THR A CA 1
ATOM 1988 C C . THR A 1 262 ? -32.017 -8.998 22.300 1.00 19.91 303 THR A C 1
ATOM 1989 O O . THR A 1 262 ? -31.992 -10.160 21.878 1.00 19.10 303 THR A O 1
ATOM 1993 N N . TRP A 1 263 ? -30.928 -8.393 22.774 1.00 19.35 304 TRP A N 1
ATOM 1994 C CA . TRP A 1 263 ? -29.657 -9.111 22.816 1.00 16.67 304 TRP A CA 1
ATOM 1995 C C . TRP A 1 263 ? -29.778 -10.365 23.672 1.00 20.12 304 TRP A C 1
ATOM 1996 O O . TRP A 1 263 ? -29.348 -11.453 23.268 1.00 18.99 304 TRP A O 1
ATOM 2007 N N . ASN A 1 264 ? -30.386 -10.235 24.853 1.00 20.74 305 ASN A N 1
ATOM 2008 C CA . ASN A 1 264 ? -30.575 -11.401 25.715 1.00 23.51 305 ASN A CA 1
ATOM 2009 C C . ASN A 1 264 ? -31.388 -12.483 25.010 1.00 20.58 305 ASN A C 1
ATOM 2010 O O . ASN A 1 264 ? -31.070 -13.680 25.098 1.00 20.60 305 ASN A O 1
ATOM 2015 N N . THR A 1 265 ? -32.443 -12.078 24.305 1.00 21.23 306 THR A N 1
ATOM 2016 C CA . THR A 1 265 ? -33.281 -13.030 23.586 1.00 22.78 306 THR A CA 1
ATOM 2017 C C . THR A 1 265 ? -32.483 -13.756 22.510 1.00 23.73 306 THR A C 1
ATOM 2018 O O . THR A 1 265 ? -32.606 -14.979 22.348 1.00 23.37 306 THR A O 1
ATOM 2022 N N . LEU A 1 266 ? -31.632 -13.023 21.787 1.00 20.54 307 LEU A N 1
ATOM 2023 C CA . LEU A 1 266 ? -30.834 -13.639 20.734 1.00 19.00 307 LEU A CA 1
ATOM 2024 C C . LEU A 1 266 ? -29.785 -14.584 21.299 1.00 21.80 307 LEU A C 1
ATOM 2025 O O . LEU A 1 266 ? -29.530 -15.644 20.713 1.00 19.84 307 LEU A O 1
ATOM 2030 N N . TYR A 1 267 ? -29.149 -14.219 22.417 1.00 19.66 308 TYR A N 1
ATOM 2031 C CA . TYR A 1 267 ? -28.210 -15.136 23.057 1.00 21.44 308 TYR A CA 1
ATOM 2032 C C . TYR A 1 267 ? -28.913 -16.418 23.474 1.00 23.18 308 TYR A C 1
ATOM 2033 O O . TYR A 1 267 ? -28.410 -17.521 23.235 1.00 23.81 308 TYR A O 1
ATOM 2042 N N . ARG A 1 268 ? -30.076 -16.291 24.110 1.00 21.27 309 ARG A N 1
ATOM 2043 C CA . ARG A 1 268 ? -30.802 -17.482 24.535 1.00 22.99 309 ARG A CA 1
ATOM 2044 C C . ARG A 1 268 ? -31.275 -18.301 23.339 1.00 25.69 309 ARG A C 1
ATOM 2045 O O . ARG A 1 268 ? -31.356 -19.530 23.419 1.00 27.88 309 ARG A O 1
ATOM 2053 N N . LYS A 1 269 ? -31.561 -17.645 22.214 1.00 26.82 310 LYS A N 1
ATOM 2054 C CA . LYS A 1 269 ? -32.023 -18.363 21.032 1.00 25.01 310 LYS A CA 1
ATOM 2055 C C . LYS A 1 269 ? -30.913 -19.217 20.430 1.00 22.27 310 LYS A C 1
ATOM 2056 O O . LYS A 1 269 ? -31.165 -20.340 19.975 1.00 25.07 310 LYS A O 1
ATOM 2062 N N . TRP A 1 270 ? -29.672 -18.730 20.461 1.00 20.79 311 TRP A N 1
ATOM 2063 C CA . TRP A 1 270 ? -28.591 -19.316 19.679 1.00 19.57 311 TRP A CA 1
ATOM 2064 C C . TRP A 1 270 ? -27.454 -19.923 20.489 1.00 22.43 311 TRP A C 1
ATOM 2065 O O . TRP A 1 270 ? -26.822 -20.867 20.008 1.00 23.81 311 TRP A O 1
ATOM 2076 N N . LEU A 1 271 ? -27.152 -19.408 21.680 1.00 20.07 312 LEU A N 1
ATOM 2077 C CA . LEU A 1 271 ? -25.844 -19.627 22.287 1.00 20.86 312 LEU A CA 1
ATOM 2078 C C . LEU A 1 271 ? -25.893 -20.268 23.668 1.00 24.05 312 LEU A C 1
ATOM 2079 O O . LEU A 1 271 ? -24.869 -20.277 24.364 1.00 28.40 312 LEU A O 1
ATOM 2084 N N . THR A 1 272 ? -27.040 -20.813 24.084 1.00 22.59 313 THR A N 1
ATOM 2085 C CA . THR A 1 272 ? -27.121 -21.378 25.431 1.00 24.70 313 THR A CA 1
ATOM 2086 C C . THR A 1 272 ? -26.165 -22.549 25.636 1.00 26.52 313 THR A C 1
ATOM 2087 O O . THR A 1 272 ? -25.854 -22.874 26.788 1.00 28.46 313 THR A O 1
ATOM 2091 N N . VAL A 1 273 ? -25.684 -23.170 24.554 1.00 23.27 314 VAL A N 1
ATOM 2092 C CA . VAL A 1 273 ? -24.674 -24.222 24.667 1.00 27.42 314 VAL A CA 1
ATOM 2093 C C . VAL A 1 273 ? -23.442 -23.748 25.434 1.00 23.92 314 VAL A C 1
ATOM 2094 O O . VAL A 1 273 ? -22.740 -24.552 26.062 1.00 35.77 314 VAL A O 1
ATOM 2098 N N . LEU A 1 274 ? -23.154 -22.448 25.405 1.00 31.21 315 LEU A N 1
ATOM 2099 C CA . LEU A 1 274 ? -21.950 -21.958 26.059 1.00 33.55 315 LEU A CA 1
ATOM 2100 C C . LEU A 1 274 ? -22.148 -21.635 27.533 1.00 34.85 315 LEU A C 1
ATOM 2101 O O . LEU A 1 274 ? -21.157 -21.449 28.248 1.00 40.70 315 LEU A O 1
ATOM 2106 N N . GLY A 1 275 ? -23.388 -21.609 28.006 1.00 29.74 316 GLY A N 1
ATOM 2107 C CA . GLY A 1 275 ? -23.676 -21.306 29.384 1.00 31.91 316 GLY A CA 1
ATOM 2108 C C . GLY A 1 275 ? -24.761 -20.260 29.451 1.00 28.27 316 GLY A C 1
ATOM 2109 O O . GLY A 1 275 ? -25.243 -19.774 28.421 1.00 35.50 316 GLY A O 1
ATOM 2110 N N . PRO A 1 276 ? -25.166 -19.887 30.661 1.00 31.05 317 PRO A N 1
ATOM 2111 C CA . PRO A 1 276 ? -26.193 -18.852 30.800 1.00 32.13 317 PRO A CA 1
ATOM 2112 C C . PRO A 1 276 ? -25.698 -17.535 30.221 1.00 29.16 317 PRO A C 1
ATOM 2113 O O . PRO A 1 276 ? -24.496 -17.263 30.177 1.00 35.55 317 PRO A O 1
ATOM 2117 N N . ALA A 1 277 ? -26.642 -16.726 29.767 1.00 31.07 318 ALA A N 1
ATOM 2118 C CA . ALA A 1 277 ? -26.295 -15.494 29.075 1.00 27.92 318 ALA A CA 1
ATOM 2119 C C . ALA A 1 277 ? -25.531 -14.564 30.013 1.00 29.30 318 ALA A C 1
ATOM 2120 O O . ALA A 1 277 ? -25.942 -14.383 31.167 1.00 37.99 318 ALA A O 1
ATOM 2122 N N . PRO A 1 278 ? -24.418 -13.988 29.580 1.00 31.60 319 PRO A N 1
ATOM 2123 C CA . PRO A 1 278 ? -23.772 -12.932 30.356 1.00 28.57 319 PRO A CA 1
ATOM 2124 C C . PRO A 1 278 ? -24.509 -11.627 30.085 1.00 27.65 319 PRO A C 1
ATOM 2125 O O . PRO A 1 278 ? -25.457 -11.577 29.302 1.00 32.49 319 PRO A O 1
ATOM 2129 N N . ALA A 1 279 ? -24.076 -10.572 30.764 1.00 29.79 320 ALA A N 1
ATOM 2130 C CA . ALA A 1 279 ? -24.500 -9.247 30.358 1.00 25.45 320 ALA A CA 1
ATOM 2131 C C . ALA A 1 279 ? -23.972 -8.991 28.949 1.00 25.10 320 ALA A C 1
ATOM 2132 O O . ALA A 1 279 ? -22.932 -9.535 28.566 1.00 29.36 320 ALA A O 1
ATOM 2134 N N . PRO A 1 280 ? -24.670 -8.188 28.148 1.00 24.73 321 PRO A N 1
ATOM 2135 C CA . PRO A 1 280 ? -24.123 -7.830 26.841 1.00 24.07 321 PRO A CA 1
ATOM 2136 C C . PRO A 1 280 ? -22.801 -7.122 27.015 1.00 24.85 321 PRO A C 1
ATOM 2137 O O . PRO A 1 280 ? -22.554 -6.466 28.048 1.00 23.56 321 PRO A O 1
ATOM 2141 N N . PRO A 1 281 ? -21.909 -7.217 26.033 1.00 20.02 322 PRO A N 1
ATOM 2142 C CA . PRO A 1 281 ? -20.636 -6.492 26.123 1.00 23.41 322 PRO A CA 1
ATOM 2143 C C . PRO A 1 281 ? -20.893 -5.003 26.291 1.00 23.95 322 PRO A C 1
ATOM 2144 O O . PRO A 1 281 ? -21.792 -4.440 25.668 1.00 23.88 322 PRO A O 1
ATOM 2148 N N . THR A 1 282 ? -20.115 -4.376 27.163 1.00 23.67 323 THR A N 1
ATOM 2149 C CA . THR A 1 282 ? -20.288 -2.946 27.400 1.00 21.76 323 THR A CA 1
ATOM 2150 C C . THR A 1 282 ? -19.651 -2.159 26.259 1.00 25.85 323 THR A C 1
ATOM 2151 O O . THR A 1 282 ? -18.484 -2.394 25.930 1.00 27.97 323 THR A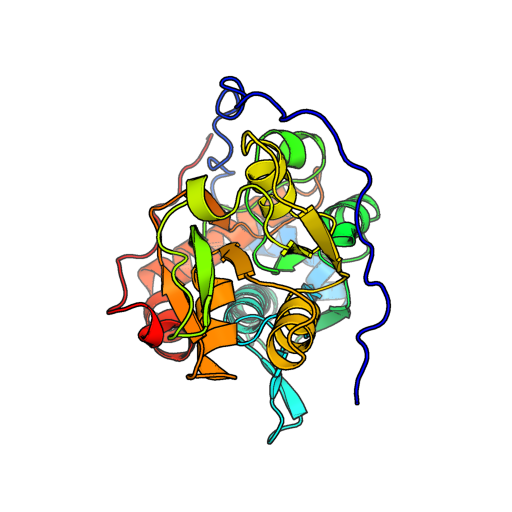 O 1
ATOM 2155 N N . PRO A 1 283 ? -20.382 -1.245 25.620 1.00 20.53 324 PRO A N 1
ATOM 2156 C CA . PRO A 1 283 ? -19.798 -0.482 24.512 1.00 22.63 324 PRO A CA 1
ATOM 2157 C C . PRO A 1 283 ? -18.773 0.518 25.014 1.00 22.60 324 PRO A C 1
ATOM 2158 O O . PRO A 1 283 ? -18.882 1.063 26.118 1.00 22.49 324 PRO A O 1
ATOM 2162 N N . ARG A 1 284 ? -17.762 0.750 24.186 1.00 24.63 325 ARG A N 1
ATOM 2163 C CA . ARG A 1 284 ? -16.733 1.745 24.446 1.00 24.59 325 ARG A CA 1
ATOM 2164 C C . ARG A 1 284 ? -16.729 2.742 23.294 1.00 23.57 325 ARG A C 1
ATOM 2165 O O . ARG A 1 284 ? -16.785 2.342 22.125 1.00 22.06 325 ARG A O 1
ATOM 2173 N N . TYR A 1 285 ? -16.662 4.034 23.621 1.00 22.59 326 TYR A N 1
ATOM 2174 C CA . TYR A 1 285 ? -16.726 5.099 22.627 1.00 20.03 326 TYR A CA 1
ATOM 2175 C C . TYR A 1 285 ? -15.468 5.958 22.669 1.00 27.63 326 TYR A C 1
ATOM 2176 O O . TYR A 1 285 ? -14.976 6.296 23.748 1.00 29.63 326 TYR A O 1
ATOM 2185 N N . VAL A 1 286 ? -14.968 6.327 21.483 1.00 25.79 327 VAL A N 1
ATOM 2186 C CA . VAL A 1 286 ? -13.820 7.230 21.387 1.00 27.52 327 VAL A CA 1
ATOM 2187 C C . VAL A 1 286 ? -14.226 8.657 21.697 1.00 28.76 327 VAL A C 1
ATOM 2188 O O . VAL A 1 286 ? -13.394 9.467 22.126 1.00 33.79 327 VAL A O 1
ATOM 2192 N N . ASP A 1 287 ? -15.484 8.999 21.451 1.00 29.02 328 ASP A N 1
ATOM 2193 C CA . ASP A 1 287 ? -15.953 10.368 21.534 1.00 30.65 328 ASP A CA 1
ATOM 2194 C C . ASP A 1 287 ? -17.168 10.455 22.437 1.00 33.34 328 ASP A C 1
ATOM 2195 O O . ASP A 1 287 ? -17.303 9.668 23.376 1.00 36.79 328 ASP A O 1
#

B-factor: mean 27.35, std 12.63, range [11.85, 79.13]

Nearest PDB structures (foldseek):
  6h20-assembly1_A  TM=1.003E+00  e=3.688E-72  Mycobacterium tuberculosis H37Rv
  2yjp-assembly3_C  TM=9.401E-01  e=2.755E-24  Neisseria gonorrhoeae FA 1090
  1xt8-assembly1_A  TM=9.450E-01  e=2.634E-23  Campylobacter jejuni
  2v25-assembly2_B  TM=8.761E-01  e=9.302E-23  Campylobacter jejuni
  2y7i-assembly1_B  TM=9.050E-01  e=3.430E-20  Salmonella enterica subsp. enterica serovar Typhimurium

InterPro domains:
  IPR001638 Solute-binding protein family 3/N-terminal domain of MltF [PF00497] (94-313)
  IPR001638 Solute-binding protein family 3/N-terminal domain of MltF [SM00062] (93-315)
  IPR051455 Bacterial solute-binding protein 3 [PTHR30085] (9-320)

Sequence (287 aa):
LPTPVGMEIMPPQPPLPPDSSSQDCDPTASLRPFATKAEADAAVADIRARGRLIVGLDIGSNLFSFRDPITGEITGFDVDIAGEVARDIFGVPSHVEYRILSAAERVTALQKSQVDIVVKTMSITCERRKLVNFSTVYLDANQRILAPRDSPITKVSDLSGKRVCVARGTTSLRRIREIAPPPVIVSVVNWADCLVALQQREIDAVSTDDTILAGLVEEDPYLHIVGPDMADQPYGVGINLDNTGLVRFVNGTLERIRNDGTWNTLYRKWL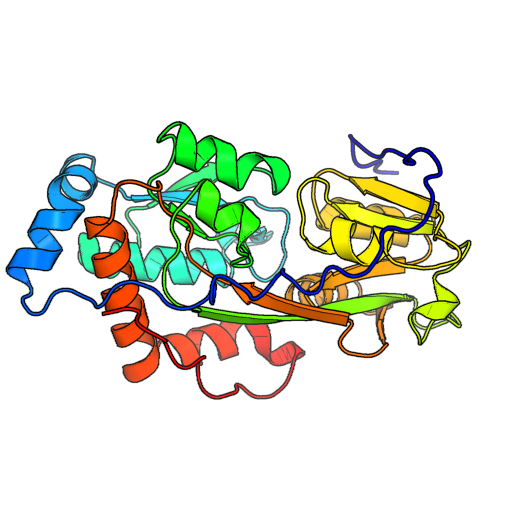TVLGPAPAPPTPRYVD

Foldseek 3Di:
DDAAPFKDFDDQDAFDADDPCFCVVVQQAAAAADPDLVLLQVLCVVVVVVQAFEEEEAQQFFQQWHQDPPPRDTDHLLLVLQLLLRCSHPVGSPRYHYDYDFLQCQLVCQQVVVGAKYRYLAFGTPVSLVRWHWAHFFDKWFKFKKFFPPDPDAELLVQQQFEEEDEPNDVQVSLQSNHPVHHRYMYGRHVNSVLVCVVVVVGGMYIDTVQRVLSSCVVPVSMDTHYDGRGMGGGTIIGRSPSSSVNSSSNVSSVCCLPVVNSQVSCVVRPCSVPHDDRGDDGHHPD

Radius of gyration: 18.77 Å; Cα contacts (8 Å, |Δi|>4): 602; chains: 1; bounding box: 48×52×33 Å

Solvent-accessible surface area: 12704 Å² total

GO terms:
  GO:0005576 extracellular region (C, HDA)

Organism: Mycobacterium tuberculosis (strain ATCC 25618 / H37Rv) (NCBI:txid83332)

Secondary structure (DSSP, 8-state):
----TT-EEPPP-PPPPPPGGGGTT-TTEEPPPPSSHHHHHHHTHHHHHHTSEEEEE-S-BTTTBEE-TTT--EESHHHHHHHHHHHHHHSSTT-EEEEE--GGGHHHHHHTT--SEE-SS-B--HHHHTTEEE-S-SEEEEEEEEEETT----SGGGGTTSEEEEETTSHHHHHHTT-SSPPEEEEESSHHHHHHHHHTTS-SEEEEEHHHHHHHHHH-TTEEEES---SEEEE--EEETT-HHHHHHHHHHHHHHHHSSHHHHHHHHH-GGG-S--PPPPPEE--